Protein AF-A0A8H6KYS2-F1 (afdb_monomer)

Solvent-accessible surface area (backbone atoms only — not comparable to full-atom values): 17416 Å² total; per-residue (Å²): 131,86,77,77,78,72,65,92,79,44,55,32,35,23,41,30,36,38,19,45,42,54,45,75,37,44,65,54,42,53,68,46,56,52,56,58,48,56,77,66,34,38,59,36,37,26,25,32,32,37,7,47,100,43,77,92,70,12,36,56,55,38,42,52,50,26,50,52,25,23,48,39,90,55,91,63,21,67,60,52,22,54,48,32,48,47,51,48,43,52,57,51,50,51,54,48,45,71,68,60,68,72,80,70,88,60,95,83,40,82,55,67,65,59,54,48,50,50,49,48,52,54,42,52,51,49,52,54,52,39,54,53,30,36,73,72,52,53,74,54,46,58,57,49,38,60,54,48,40,46,32,12,50,56,33,21,54,52,52,31,50,48,21,27,60,71,72,40,60,47,36,72,42,85,25,62,56,40,42,56,62,54,21,69,87,40,96,66,42,52,66,67,53,62,79,60,78,45,49,72,58,53,51,46,37,12,47,47,46,19,53,58,49,56,74,39,68,93,31,34,31,26,25,36,14,47,63,20,67,41,69,84,13,40,61,69,69,55,35,93,36,37,37,61,39,38,33,51,33,44,20,66,26,60,63,18,39,31,40,34,51,48,62,99,55,97,42,54,48,81,40,61,57,91,83,34,84,83,42,43,78,53,93,75,76,53,53,68,58,47,24,53,48,23,69,79,67,40,86,78,60,44,38,64,50,52,71,29,72,86,51,69,58,91,87,60,75,79,63,62,83,47,78,49,85

Nearest PDB structures (foldseek):
  3c1m-assembly1_A  TM=8.070E-01  e=7.389E-13  Methanocaldococcus jannaschii
  3c1n-assembly3_C  TM=8.353E-01  e=2.588E-12  Methanocaldococcus jannaschii
  2hmf-assembly1_A  TM=8.016E-01  e=2.014E-12  Methanocaldococcus jannaschii
  3c1m-assembly1_D  TM=8.011E-01  e=2.461E-12  Methanocaldococcus jannaschii
  3c1n-assembly3_D  TM=8.228E-01  e=6.709E-12  Methanocaldococcus jannaschii

Mean predicted aligned error: 7.74 Å

Sequence (325 aa):
MLSPMRKTNSPWVVQKYGGTSLGKLLDTITGEIIPSSLEHDRVAIVCSARSGTTKSTGTTKLLLEAISHATDPSLGSGERLDNAVSIIRDQHLEAVNSVVGDGSRYAGGKPAQELELSIIDECERLRTFLHAAQTVGELSPRSQDRVLALGEKLACLITASSLEHRGVRAKVVLLDDIVEQAYLSDPNGPEAAYEELGPHFYDRISIKIGEKIQECGDRIPIVTGFFGAMPHSLLHSVGRGYSDFCAAMCAVGIGAREVQIWKEVDGIFTADPIKVLSARLLATVTCEEAAELTYFGSEVCDPDLLSSPVLPTTSNCGDLTGFAL

Organism: NCBI:txid560253

Foldseek 3Di:
DDDPPQDPPFFEEEEEEEQQCLQPPLCVVLPPVVVVCSVGHAYAYEYAFHDHNDPCRTLLVLLVLLLVLLLDLDPCSLVSNVVSLVSLLVSLLVLLCVLPVPPDDDPWADPSVVLNVVSVVLSVVLSVLSNVSSVVNDAAQLRSLVSSLSSQVSSLSSSQRSNVSVVAFADEQEQAALQQVLCVVPPVGCVVVLVPVALVSLLSSLQSLLVSCCVCPRHHYSYYLRHYAHVSHPCVVQNPQSSVLSSLSPCSNNLHQEYEYDDPDQADWPDDCVVPVPIDHDPDDQLVRVLVVVVVPPPRHHNCSSVDNSDDDPVPPDRHNDYHD

InterPro domains:
  IPR001048 Aspartate/glutamate/uridylate kinase [PF00696] (12-304)
  IPR018042 Aspartate kinase, conserved site [PS00324] (14-22)
  IPR036393 Acetylglutamate kinase-like superfamily [G3DSA:3.40.1160.10] (12-309)
  IPR036393 Acetylglutamate kinase-like superfamily [SSF53633] (12-304)

Secondary structure (DSSP, 8-state):
-------TTPPEEEEEE-HHHHHHSHHHIIIIIHHHHTTTSEEEEEEPPP--SSGGG-HHHHHHHHHHHHS--STTHHHHHHHHHHHHHHHHHHHHHHHH-S----TTSPPHHHHHHHHHHHHHHHHHHHHHHHHHT---HHHHHHHHHHHHHHHHHHHHHHHHHTT--EEEE--TTHHHHHTTT-TTTTTGGGTT--H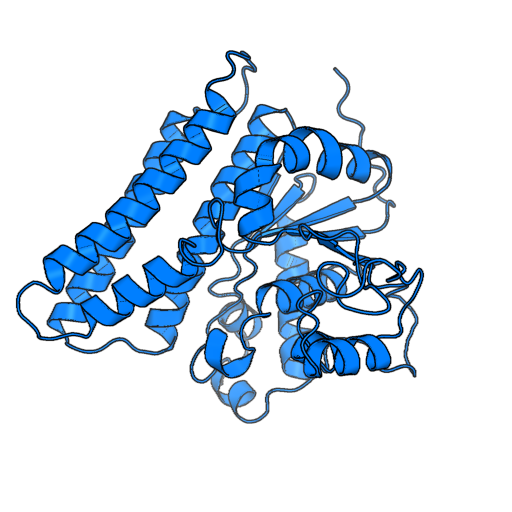HHHHHHHHHHHHHHHTTTTSEEEEES--S--TT-HHHHH-TTHHHHHHHHHHHHHT-SEEEEE-SSSS-BSS-TTT-TT--B-S---HHHHHHHHHTT-TTS-HHHHT-TTSPPTT--SS--EEE-

Structure (mmCIF, N/CA/C/O backbone):
data_AF-A0A8H6KYS2-F1
#
_entry.id   AF-A0A8H6KYS2-F1
#
loop_
_atom_site.group_PDB
_atom_site.id
_atom_site.type_symbol
_atom_site.label_atom_id
_atom_site.label_alt_id
_atom_site.label_comp_id
_atom_site.label_asym_id
_atom_site.label_entity_id
_atom_site.label_seq_id
_atom_site.pdbx_PDB_ins_code
_atom_site.Cartn_x
_atom_site.Cartn_y
_atom_site.Cartn_z
_atom_site.occupancy
_atom_site.B_iso_or_equiv
_atom_site.auth_seq_id
_atom_site.auth_comp_id
_atom_site.auth_asym_id
_atom_site.auth_atom_id
_atom_site.pdbx_PDB_model_num
ATOM 1 N N . MET A 1 1 ? -0.032 -3.189 31.622 1.00 36.78 1 MET A N 1
ATOM 2 C CA . MET A 1 1 ? -1.410 -2.698 31.422 1.00 36.78 1 MET A CA 1
ATOM 3 C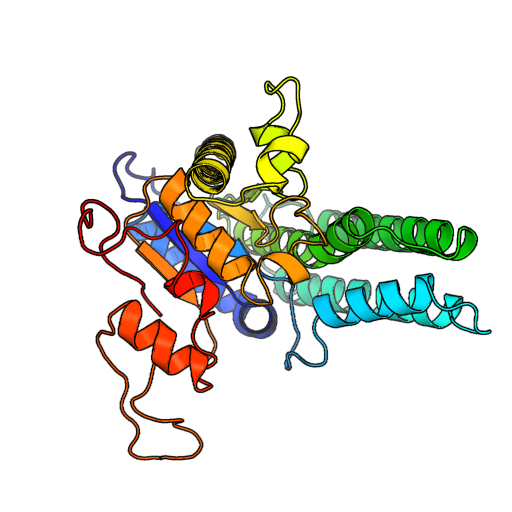 C . MET A 1 1 ? -2.012 -3.564 30.326 1.00 36.78 1 MET A C 1
ATOM 5 O O . MET A 1 1 ? -1.309 -3.851 29.370 1.00 36.78 1 MET A O 1
ATOM 9 N N . LEU A 1 2 ? -3.170 -4.161 30.599 1.00 32.56 2 LEU A N 1
ATOM 10 C CA . LEU A 1 2 ? -3.652 -5.427 30.030 1.00 32.56 2 LEU A CA 1
ATOM 11 C C . LEU A 1 2 ? -3.643 -5.460 28.493 1.00 32.56 2 LEU A C 1
ATOM 13 O O . LEU A 1 2 ? -4.332 -4.672 27.860 1.00 32.56 2 LEU A O 1
ATOM 17 N N . SER A 1 3 ? -2.911 -6.413 27.907 1.00 40.41 3 SER A N 1
ATOM 18 C CA . SER A 1 3 ? -3.166 -6.842 26.530 1.00 40.41 3 SER A CA 1
ATOM 19 C C . SER A 1 3 ? -4.517 -7.562 26.556 1.00 40.41 3 SER A C 1
ATOM 21 O O . SER A 1 3 ? -4.622 -8.575 27.259 1.00 40.41 3 SER A O 1
ATOM 23 N N . PRO A 1 4 ? -5.572 -7.056 25.893 1.00 45.16 4 PRO A N 1
ATOM 24 C CA . PRO A 1 4 ? -6.807 -7.808 25.801 1.00 45.16 4 PRO A CA 1
ATOM 25 C C . PRO A 1 4 ? -6.459 -9.063 25.009 1.00 45.16 4 PRO A C 1
ATOM 27 O O . PRO A 1 4 ? -6.048 -8.977 23.850 1.00 45.16 4 PRO A O 1
ATOM 30 N N . MET A 1 5 ? -6.556 -10.233 25.642 1.00 44.38 5 MET A N 1
ATOM 31 C CA . MET A 1 5 ? -6.519 -11.485 24.899 1.00 44.38 5 MET A CA 1
ATOM 32 C C . MET A 1 5 ? -7.635 -11.405 23.859 1.00 44.38 5 MET A C 1
ATOM 34 O O . MET A 1 5 ? -8.815 -11.414 24.214 1.00 44.38 5 MET A O 1
ATOM 38 N N . ARG A 1 6 ? -7.248 -11.244 22.588 1.00 54.56 6 ARG A N 1
ATOM 39 C CA . ARG A 1 6 ? -8.175 -11.182 21.457 1.00 54.56 6 ARG A CA 1
ATOM 40 C C . ARG A 1 6 ? -9.080 -12.402 21.528 1.00 54.56 6 ARG A C 1
ATOM 42 O O . ARG A 1 6 ? -8.590 -13.531 21.585 1.00 54.56 6 ARG A O 1
ATOM 49 N N . LYS A 1 7 ? -10.396 -12.185 21.528 1.00 55.09 7 LYS A N 1
ATOM 50 C CA . LYS A 1 7 ? -11.353 -13.282 21.382 1.00 55.09 7 LYS A CA 1
ATOM 51 C C . LYS A 1 7 ? -11.064 -13.932 20.032 1.00 55.09 7 LYS A C 1
ATOM 53 O O . LYS A 1 7 ? -11.163 -13.286 18.995 1.00 55.09 7 LYS A O 1
ATOM 58 N N . THR A 1 8 ? -10.696 -15.207 20.042 1.00 58.06 8 THR A N 1
ATOM 59 C CA . THR A 1 8 ? -10.327 -15.983 18.844 1.00 58.06 8 THR A CA 1
ATOM 60 C C . THR A 1 8 ? -11.449 -16.079 17.802 1.00 58.06 8 THR A C 1
ATOM 62 O O . THR A 1 8 ? -11.190 -16.507 16.685 1.00 58.06 8 THR A O 1
ATOM 65 N N . ASN A 1 9 ? -12.662 -15.640 18.156 1.00 69.19 9 ASN A N 1
ATOM 66 C CA . ASN A 1 9 ? -13.871 -15.658 17.337 1.00 69.19 9 ASN A CA 1
ATOM 67 C C . ASN A 1 9 ? -14.323 -14.274 16.825 1.00 69.19 9 ASN A C 1
ATOM 69 O O . ASN A 1 9 ? -15.418 -14.179 16.278 1.00 69.19 9 ASN A O 1
ATOM 73 N N . SER A 1 10 ? -13.552 -13.198 17.034 1.00 83.06 10 SER A N 1
ATOM 74 C CA . SER A 1 10 ? -13.899 -11.890 16.455 1.00 83.06 10 SER A CA 1
ATOM 75 C C . SER A 1 10 ? -13.797 -11.931 14.923 1.00 83.06 10 SER A C 1
ATOM 77 O O . SER A 1 10 ? -12.827 -12.505 14.410 1.00 83.06 10 SER A O 1
ATOM 79 N N . PRO A 1 11 ? -14.760 -11.333 14.194 1.00 91.88 11 PRO A N 1
ATOM 80 C CA . PRO A 1 11 ? -14.716 -11.280 12.739 1.00 91.88 11 PRO A CA 1
ATOM 81 C C . PRO A 1 11 ? -13.524 -10.443 12.266 1.00 91.88 11 PRO A C 1
ATOM 83 O O . PRO A 1 11 ? -12.995 -9.608 13.006 1.00 91.88 11 PRO A O 1
ATOM 86 N N . TRP A 1 12 ? -13.081 -10.694 11.036 1.00 95.19 12 TRP A N 1
ATOM 87 C CA . TRP A 1 12 ? -12.047 -9.887 10.401 1.00 95.19 12 TRP A CA 1
ATOM 88 C C . TRP A 1 12 ? -12.638 -8.646 9.736 1.00 95.19 12 TRP A C 1
ATOM 90 O O . TRP A 1 12 ? -13.708 -8.704 9.131 1.00 95.19 12 TRP A O 1
ATOM 100 N N . VAL A 1 13 ? -11.882 -7.558 9.799 1.00 95.94 13 VAL A N 1
ATOM 101 C CA . VAL A 1 13 ? -12.076 -6.325 9.039 1.00 95.94 13 VAL A CA 1
ATOM 102 C C . VAL A 1 13 ? -10.757 -5.993 8.347 1.00 95.94 13 VAL A C 1
ATOM 104 O O . VAL A 1 13 ? -9.682 -6.120 8.944 1.00 95.94 13 VAL A O 1
ATOM 107 N N . VAL A 1 14 ? -10.829 -5.568 7.087 1.00 97.81 14 VAL A N 1
ATOM 108 C CA . VAL A 1 14 ? -9.670 -5.032 6.364 1.00 97.81 14 VAL A CA 1
ATOM 109 C C . VAL A 1 14 ? -9.779 -3.517 6.305 1.00 97.81 14 VAL A C 1
ATOM 111 O O . VAL A 1 14 ? -10.768 -2.997 5.805 1.00 97.81 14 VAL A O 1
ATOM 114 N N . GLN A 1 15 ? -8.761 -2.805 6.784 1.00 97.44 15 GLN A N 1
ATOM 115 C CA . GLN A 1 15 ? -8.681 -1.347 6.704 1.00 97.44 15 GLN A CA 1
ATOM 116 C C . GLN A 1 15 ? -7.613 -0.943 5.706 1.00 97.44 15 GLN A C 1
ATOM 118 O O . GLN A 1 15 ? -6.435 -1.248 5.890 1.00 97.44 15 GLN A O 1
ATOM 123 N N . LYS A 1 16 ? -8.006 -0.224 4.661 1.00 96.44 16 LYS A N 1
ATOM 124 C CA . LYS A 1 16 ? -7.079 0.324 3.681 1.00 96.44 16 LYS A CA 1
ATOM 125 C C 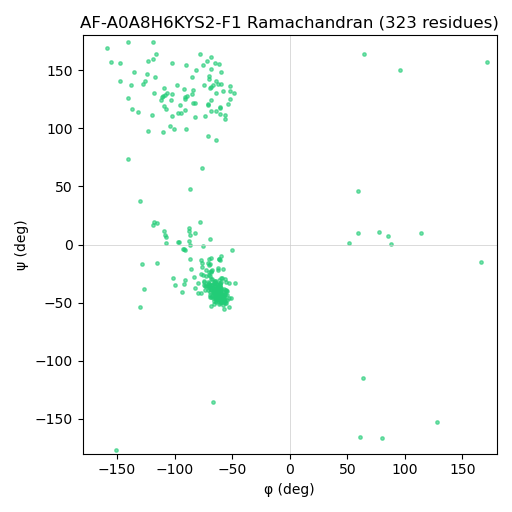. LYS A 1 16 ? -6.870 1.804 3.939 1.00 96.44 16 LYS A C 1
ATOM 127 O O . LYS A 1 16 ? -7.832 2.562 3.962 1.00 96.44 16 LYS A O 1
ATOM 132 N N . TYR A 1 17 ? -5.614 2.235 4.013 1.00 94.88 17 TYR A N 1
ATOM 133 C CA . TYR A 1 17 ? -5.261 3.650 4.130 1.00 94.88 17 TYR A CA 1
ATOM 134 C C . TYR A 1 17 ? -4.585 4.165 2.861 1.00 94.88 17 TYR A C 1
ATOM 136 O O . TYR A 1 17 ? -3.605 3.599 2.368 1.00 94.88 17 TYR A O 1
ATOM 144 N N . GLY A 1 18 ? -5.126 5.260 2.321 1.00 91.31 18 GLY A N 1
ATOM 145 C CA . GLY A 1 18 ? -4.532 5.972 1.193 1.00 91.31 18 GLY A CA 1
ATOM 146 C C . GLY A 1 18 ? -3.215 6.667 1.549 1.00 91.31 18 GLY A C 1
ATOM 147 O O . GLY A 1 18 ? -2.922 6.946 2.711 1.00 91.31 18 GLY A O 1
ATOM 148 N N . GLY A 1 19 ? -2.428 6.995 0.521 1.00 90.62 19 GLY A N 1
ATOM 149 C CA . GLY A 1 19 ? -1.108 7.599 0.704 1.00 90.62 19 GLY A CA 1
ATOM 150 C C . GLY A 1 19 ? -1.132 8.939 1.440 1.00 90.62 19 GLY A C 1
ATOM 151 O O . GLY A 1 19 ? -0.267 9.183 2.277 1.00 90.62 19 GLY A O 1
ATOM 152 N N . THR A 1 20 ? -2.121 9.793 1.162 1.00 89.19 20 THR A N 1
ATOM 153 C CA . THR A 1 20 ? -2.272 11.088 1.845 1.00 89.19 20 THR A CA 1
ATOM 154 C C . THR A 1 20 ? -2.803 10.922 3.274 1.00 89.19 20 THR A C 1
ATOM 156 O O . THR A 1 20 ? -2.312 11.600 4.174 1.00 89.19 20 THR A O 1
ATOM 159 N N . SER A 1 21 ? -3.690 9.943 3.516 1.00 90.56 21 SER A N 1
ATOM 160 C CA . SER A 1 21 ? -4.142 9.560 4.863 1.00 90.56 21 SER A CA 1
ATOM 161 C C . SER A 1 21 ? -2.950 9.171 5.744 1.00 90.56 21 SER A C 1
ATOM 163 O O . SER A 1 21 ? -2.777 9.722 6.827 1.00 90.56 21 SER A O 1
ATOM 165 N N . LEU A 1 22 ? -2.062 8.301 5.246 1.00 91.81 22 LEU A N 1
ATOM 166 C CA . LEU A 1 22 ? -0.828 7.919 5.949 1.00 91.81 22 LEU A CA 1
ATOM 167 C C . LEU A 1 22 ? 0.188 9.064 6.062 1.00 91.81 22 LEU A C 1
ATOM 169 O O . LEU A 1 22 ? 1.069 9.018 6.913 1.00 91.81 22 LEU A O 1
ATOM 173 N N . GLY A 1 23 ? 0.112 10.078 5.202 1.00 90.19 23 GLY A N 1
ATOM 174 C CA . GLY A 1 23 ? 0.967 11.259 5.285 1.00 90.19 23 GLY A CA 1
ATOM 175 C C . GLY A 1 23 ? 0.560 12.241 6.371 1.00 90.19 23 GLY A C 1
ATOM 176 O O . GLY A 1 23 ? 1.422 12.792 7.047 1.00 90.19 23 GLY A O 1
ATOM 177 N N . LYS A 1 24 ? -0.746 12.480 6.512 1.00 88.69 24 LYS A N 1
ATOM 178 C CA . LYS A 1 24 ? -1.288 13.528 7.389 1.00 88.69 24 LYS A CA 1
ATOM 179 C C . LYS A 1 24 ? -1.774 13.004 8.733 1.00 88.69 24 LYS A C 1
ATOM 181 O O . LYS A 1 24 ? -1.680 13.714 9.724 1.00 88.69 24 LYS A O 1
ATOM 186 N N . LEU A 1 25 ? -2.330 11.795 8.751 1.00 90.94 25 LEU A N 1
ATOM 187 C CA . LEU A 1 25 ? -3.132 11.279 9.861 1.00 90.94 25 LEU A CA 1
ATOM 188 C C . LEU A 1 25 ? -2.525 10.025 10.490 1.00 90.94 25 LEU A C 1
ATOM 190 O O . LEU A 1 25 ? -3.223 9.310 11.197 1.00 90.94 25 LEU A O 1
ATOM 194 N N . LEU A 1 26 ? -1.242 9.732 10.246 1.00 91.50 26 LEU A N 1
ATOM 195 C CA . LEU A 1 26 ? -0.602 8.518 10.762 1.00 91.50 26 LEU A CA 1
ATOM 196 C C . LEU A 1 26 ? -0.747 8.376 12.283 1.00 91.50 26 LEU A C 1
ATOM 198 O O . LEU A 1 26 ? -1.054 7.287 12.757 1.00 91.50 26 LEU A O 1
ATOM 202 N N . ASP A 1 27 ? -0.559 9.470 13.025 1.00 90.31 27 ASP A N 1
ATOM 203 C CA . ASP A 1 27 ? -0.702 9.508 14.483 1.00 90.31 27 ASP A CA 1
ATOM 204 C C . ASP A 1 27 ? -2.120 9.121 14.931 1.00 90.31 27 ASP A C 1
ATOM 206 O O . ASP A 1 27 ? -2.281 8.200 15.728 1.00 90.31 27 ASP A O 1
ATOM 210 N N . THR A 1 28 ? -3.150 9.729 14.335 1.00 92.19 28 THR A N 1
ATOM 211 C CA . THR A 1 28 ? -4.562 9.402 14.590 1.00 92.19 28 THR A CA 1
ATOM 212 C C . THR A 1 28 ? -4.902 7.970 14.171 1.00 92.19 28 THR A C 1
ATOM 214 O O . THR A 1 28 ? -5.593 7.248 14.889 1.00 92.19 28 THR A O 1
ATOM 217 N N . ILE A 1 29 ? -4.385 7.517 13.025 1.00 94.31 29 ILE A N 1
ATOM 218 C CA . ILE A 1 29 ? -4.607 6.161 12.514 1.00 94.31 29 ILE A CA 1
ATOM 219 C C . ILE A 1 29 ? -4.074 5.124 13.509 1.00 94.31 29 ILE A C 1
ATOM 221 O O . ILE A 1 29 ? -4.797 4.198 13.878 1.00 94.31 29 ILE A O 1
ATOM 225 N N . THR A 1 30 ? -2.832 5.275 13.974 1.00 93.50 30 THR A N 1
ATOM 226 C CA . THR A 1 30 ? -2.193 4.287 14.859 1.00 93.50 30 THR A CA 1
ATOM 227 C C . THR A 1 30 ? -2.503 4.498 16.340 1.00 93.50 30 THR A C 1
ATOM 229 O O . THR A 1 30 ? -2.381 3.554 17.121 1.00 93.50 30 THR A O 1
ATOM 232 N N . GLY A 1 31 ? -2.908 5.706 16.732 1.00 91.38 31 GLY A N 1
ATOM 233 C CA . GLY A 1 31 ? -3.249 6.086 18.101 1.00 91.38 31 GLY A CA 1
ATOM 234 C C . GLY A 1 31 ? -4.717 5.898 18.472 1.00 91.38 31 GLY A C 1
ATOM 235 O O . GLY A 1 31 ? -4.998 5.599 19.630 1.00 91.38 31 GLY A O 1
ATOM 236 N N . GLU A 1 32 ? -5.639 6.025 17.514 1.00 92.62 32 GLU A N 1
ATOM 237 C CA . GLU A 1 32 ? -7.083 6.070 17.792 1.00 92.62 32 GLU A CA 1
ATOM 238 C C . GLU A 1 32 ? -7.885 5.096 16.913 1.00 92.62 32 GLU A C 1
ATOM 240 O O . GLU A 1 32 ? -8.603 4.237 17.432 1.00 92.62 32 GLU A O 1
ATOM 245 N N . ILE A 1 33 ? -7.739 5.170 15.585 1.00 94.31 33 ILE A N 1
ATOM 246 C CA . ILE A 1 33 ? -8.596 4.426 14.639 1.00 94.31 33 ILE A CA 1
ATOM 247 C C . ILE A 1 33 ? -8.340 2.915 14.706 1.00 94.31 33 ILE A C 1
ATOM 249 O O . ILE A 1 33 ? -9.263 2.123 14.908 1.00 94.31 33 ILE A O 1
ATOM 253 N N . ILE A 1 34 ? -7.081 2.495 14.563 1.00 95.44 34 ILE A N 1
ATOM 254 C CA . ILE A 1 34 ? -6.735 1.072 14.632 1.00 95.44 34 ILE A CA 1
ATOM 255 C C . ILE A 1 34 ? -7.031 0.527 16.041 1.00 95.44 34 ILE A C 1
ATOM 257 O O . ILE A 1 34 ? -7.729 -0.482 16.132 1.00 95.44 34 ILE A O 1
ATOM 261 N N . PRO A 1 35 ? -6.588 1.165 17.148 1.00 93.38 35 PRO A N 1
ATOM 262 C CA . PRO A 1 35 ? -6.889 0.684 18.497 1.00 93.38 35 PRO A CA 1
ATOM 263 C C . PRO A 1 35 ? -8.379 0.523 18.810 1.00 93.38 35 PRO A C 1
ATOM 265 O O . PRO A 1 35 ? -8.747 -0.501 19.381 1.00 93.38 35 PRO A O 1
ATOM 268 N N . SER A 1 36 ? -9.231 1.470 18.405 1.00 93.31 36 SER A N 1
ATOM 269 C CA . SER A 1 36 ? -10.685 1.367 18.621 1.00 93.31 36 SER A CA 1
ATOM 270 C C . SER A 1 36 ? -11.297 0.172 17.884 1.00 93.31 36 SER A C 1
ATOM 272 O O . SER A 1 36 ? -12.107 -0.562 18.444 1.00 93.31 36 SER A O 1
ATOM 274 N N . SER A 1 37 ? -10.835 -0.110 16.666 1.00 93.31 37 SER A N 1
ATOM 275 C CA . SER A 1 37 ? -11.298 -1.262 15.879 1.00 93.31 37 SER A CA 1
ATOM 276 C C . SER A 1 37 ? -10.923 -2.606 16.526 1.00 93.31 37 SER A C 1
ATOM 278 O O . SER A 1 37 ? -11.665 -3.586 16.448 1.00 93.31 37 SER A O 1
ATOM 280 N N . LEU A 1 38 ? -9.788 -2.659 17.233 1.00 91.69 38 LEU A N 1
ATOM 281 C CA . LEU A 1 38 ? -9.317 -3.863 17.930 1.00 91.69 38 LEU A CA 1
ATOM 282 C C . LEU A 1 38 ? -10.153 -4.242 19.161 1.00 91.69 38 LEU A C 1
ATOM 284 O O . LEU A 1 38 ? -9.976 -5.344 19.689 1.00 91.69 38 LEU A O 1
ATOM 288 N N . GLU A 1 39 ? -11.038 -3.364 19.640 1.00 89.69 39 GLU A N 1
ATOM 289 C CA . GLU A 1 39 ? -11.951 -3.676 20.747 1.00 89.69 39 GLU A CA 1
ATOM 290 C C . GLU A 1 39 ? -13.001 -4.723 20.352 1.00 89.69 39 GLU A C 1
ATOM 292 O O . GLU A 1 39 ? -13.558 -5.417 21.214 1.00 89.69 39 GLU A O 1
ATOM 297 N N . HIS A 1 40 ? -13.284 -4.844 19.053 1.00 89.19 40 HIS A N 1
ATOM 298 C CA . HIS A 1 40 ? -14.383 -5.651 18.531 1.00 89.19 40 HIS A CA 1
ATOM 299 C C . HIS A 1 40 ? -13.922 -6.647 17.463 1.00 89.19 40 HIS A C 1
ATOM 301 O O . HIS A 1 40 ? -14.352 -7.807 17.484 1.00 89.19 40 HIS A O 1
ATOM 307 N N . ASP A 1 41 ? -12.989 -6.240 16.602 1.00 92.81 41 ASP A N 1
ATOM 308 C CA . ASP A 1 41 ? -12.631 -6.963 15.386 1.00 92.81 41 ASP A CA 1
ATOM 309 C C . ASP A 1 41 ? -11.162 -7.424 15.371 1.00 92.81 41 ASP A C 1
ATOM 311 O O . ASP A 1 41 ? -10.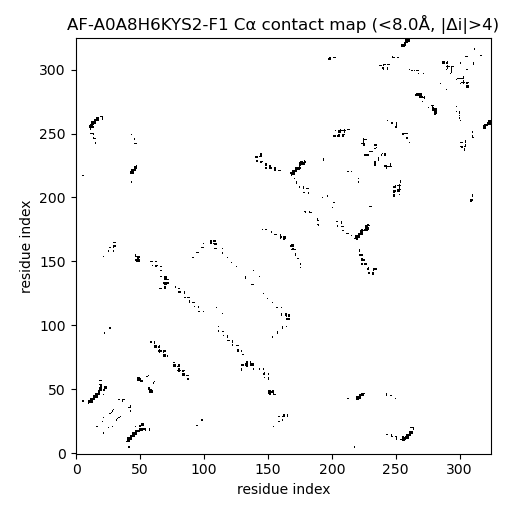278 -6.914 16.070 1.00 92.81 41 ASP A O 1
ATOM 315 N N . ARG A 1 42 ? -10.876 -8.418 14.526 1.00 94.31 42 ARG A N 1
ATOM 316 C CA . ARG A 1 42 ? -9.513 -8.684 14.055 1.00 94.31 42 ARG A CA 1
ATOM 317 C C . ARG A 1 42 ? -9.262 -7.780 12.860 1.00 94.31 42 ARG A C 1
ATOM 319 O O . ARG A 1 42 ? -10.053 -7.777 11.927 1.00 94.31 42 ARG A O 1
ATOM 326 N N . VAL A 1 43 ? -8.152 -7.054 12.860 1.00 96.06 43 VAL A N 1
ATOM 327 C CA . VAL A 1 43 ? -7.896 -6.050 11.823 1.00 96.06 43 VAL A CA 1
ATOM 328 C C . VAL A 1 43 ? -6.652 -6.415 11.022 1.00 96.06 43 VAL A C 1
ATOM 330 O O . VAL A 1 43 ? -5.607 -6.706 11.611 1.00 96.06 43 VAL A O 1
ATOM 333 N N . ALA A 1 44 ? -6.770 -6.404 9.694 1.00 98.19 44 ALA A N 1
ATOM 334 C CA . ALA A 1 44 ? -5.646 -6.393 8.760 1.00 98.19 44 ALA A CA 1
ATOM 335 C C . ALA A 1 44 ? -5.574 -5.019 8.084 1.00 98.19 44 ALA A C 1
ATOM 337 O O . ALA A 1 44 ? -6.596 -4.479 7.664 1.00 98.19 44 ALA A O 1
ATOM 338 N N . ILE A 1 45 ? -4.376 -4.447 8.000 1.00 98.50 45 ILE A N 1
ATOM 339 C CA . ILE A 1 45 ? -4.158 -3.096 7.481 1.00 98.50 45 ILE A CA 1
ATOM 340 C C . ILE A 1 45 ? -3.517 -3.192 6.105 1.00 98.50 45 ILE A C 1
ATOM 342 O O . ILE A 1 45 ? -2.509 -3.873 5.971 1.00 98.50 45 ILE A O 1
ATOM 346 N N . VAL A 1 46 ? -4.047 -2.487 5.111 1.00 98.44 46 VAL A N 1
ATOM 347 C CA . VAL A 1 46 ? -3.449 -2.358 3.777 1.00 98.44 46 VAL A CA 1
ATOM 348 C C . VAL A 1 46 ? -2.975 -0.922 3.580 1.00 98.44 46 VAL A C 1
ATOM 350 O O . VAL A 1 46 ? -3.750 0.026 3.724 1.00 98.44 46 VAL A O 1
ATOM 353 N N . CYS A 1 47 ? -1.697 -0.741 3.256 1.00 97.38 47 CYS A N 1
ATOM 354 C CA . CYS A 1 47 ? -1.094 0.581 3.098 1.00 97.38 47 CYS A CA 1
ATOM 355 C C . CYS A 1 47 ? -0.771 0.873 1.630 1.00 97.38 47 CYS A C 1
ATOM 357 O O . CYS A 1 47 ? -0.046 0.115 0.990 1.00 97.38 47 CYS A O 1
ATOM 359 N N . SER A 1 48 ? -1.238 2.018 1.125 1.00 94.88 48 SER A N 1
ATOM 360 C CA . SER A 1 48 ? -0.666 2.629 -0.082 1.00 94.88 48 SER A CA 1
ATOM 361 C C . SER A 1 48 ? 0.647 3.360 0.232 1.00 94.88 48 SER A C 1
ATOM 363 O O . SER A 1 48 ? 0.938 3.691 1.383 1.00 94.88 48 SER A O 1
ATOM 365 N N . ALA A 1 49 ? 1.428 3.675 -0.805 1.00 94.06 49 ALA A N 1
ATOM 366 C CA . ALA A 1 49 ? 2.673 4.415 -0.647 1.00 94.06 49 ALA A CA 1
ATOM 367 C C . ALA A 1 49 ? 2.392 5.811 -0.080 1.00 94.06 49 ALA A C 1
ATOM 369 O O . ALA A 1 49 ? 1.441 6.479 -0.502 1.00 94.06 49 ALA A O 1
ATOM 370 N N . ARG A 1 50 ? 3.217 6.273 0.868 1.00 92.31 50 ARG A N 1
ATOM 371 C CA . ARG A 1 50 ? 2.957 7.543 1.557 1.00 92.31 50 ARG A CA 1
ATOM 372 C C . ARG A 1 50 ? 3.023 8.718 0.580 1.00 92.31 50 ARG A C 1
ATOM 374 O O . ARG A 1 50 ? 3.892 8.793 -0.290 1.00 92.31 50 ARG A O 1
ATOM 381 N N . SER A 1 51 ? 2.123 9.670 0.760 1.00 86.00 51 SER A N 1
ATOM 382 C CA . SER A 1 51 ? 2.147 10.976 0.111 1.00 86.00 51 SER A CA 1
ATOM 383 C C . SER A 1 51 ? 2.086 12.031 1.196 1.00 86.00 51 SER A C 1
ATOM 385 O O . SER A 1 51 ? 1.361 11.827 2.158 1.00 86.00 51 SER A O 1
ATOM 387 N N . GLY A 1 52 ? 2.829 13.132 1.073 1.00 72.50 52 GLY A N 1
ATOM 388 C CA . GLY A 1 52 ? 2.726 14.248 2.019 1.00 72.50 52 GLY A CA 1
ATOM 389 C C . GLY A 1 52 ? 1.364 14.956 1.936 1.00 72.50 52 GLY A C 1
ATOM 390 O O . GLY A 1 52 ? 0.304 14.343 1.823 1.00 72.50 52 GLY A O 1
ATOM 391 N N . THR A 1 53 ? 1.361 16.286 1.928 1.00 61.66 53 THR A N 1
ATOM 392 C CA . THR A 1 53 ? 0.108 17.062 1.909 1.00 61.66 53 THR A CA 1
ATOM 393 C C . THR A 1 53 ? -0.693 16.948 0.607 1.00 61.66 53 THR A C 1
ATOM 395 O O . THR A 1 53 ? -1.906 17.159 0.624 1.00 61.66 53 THR A O 1
ATOM 398 N N . THR A 1 54 ? -0.051 16.587 -0.510 1.00 60.81 54 THR A N 1
ATOM 399 C CA . THR A 1 54 ? -0.690 16.474 -1.832 1.00 60.81 54 THR A CA 1
ATOM 400 C C . THR A 1 54 ? -0.269 15.193 -2.550 1.00 60.81 54 THR A C 1
ATOM 402 O O . THR A 1 54 ? 0.867 14.749 -2.395 1.00 60.81 54 THR A O 1
ATOM 405 N N . LYS A 1 55 ? -1.154 14.616 -3.384 1.00 61.44 55 LYS A N 1
ATOM 406 C CA . LYS A 1 55 ? -0.832 13.461 -4.255 1.00 61.44 55 LYS A CA 1
ATOM 407 C C . LYS A 1 55 ? 0.308 13.779 -5.244 1.00 61.44 55 LYS A C 1
ATOM 409 O O . LYS A 1 55 ? 1.066 12.896 -5.634 1.00 61.44 55 LYS A O 1
ATOM 414 N N . SER A 1 56 ? 0.457 15.049 -5.634 1.00 57.81 56 SER A N 1
ATOM 415 C CA . SER A 1 56 ? 1.468 15.540 -6.585 1.00 57.81 56 SER A CA 1
ATOM 416 C C . SER A 1 56 ? 2.912 15.496 -6.081 1.00 57.81 56 SER A C 1
ATOM 418 O O . SER A 1 56 ? 3.821 15.676 -6.893 1.00 57.81 56 SER A O 1
ATOM 420 N N . THR A 1 57 ? 3.128 15.257 -4.787 1.00 66.50 57 THR A N 1
ATOM 421 C CA . THR A 1 57 ? 4.449 15.061 -4.165 1.00 66.50 57 THR A CA 1
ATOM 422 C C . THR A 1 57 ? 4.592 13.664 -3.551 1.00 66.50 57 THR A C 1
ATOM 424 O O . THR A 1 57 ? 5.425 13.454 -2.673 1.00 66.50 57 THR A O 1
ATOM 427 N N . GLY A 1 58 ? 3.750 12.714 -3.975 1.00 85.31 58 GLY A N 1
ATOM 428 C CA . GLY A 1 58 ? 3.695 11.373 -3.403 1.00 85.31 58 GLY A CA 1
ATOM 429 C C . GLY A 1 58 ? 4.838 10.456 -3.824 1.00 85.31 58 GLY A C 1
ATOM 430 O O . GLY A 1 58 ? 5.388 10.579 -4.919 1.00 85.31 58 GLY A O 1
ATOM 431 N N . THR A 1 59 ? 5.135 9.475 -2.971 1.00 93.44 59 THR A N 1
ATOM 432 C CA . THR A 1 59 ? 6.230 8.512 -3.168 1.00 93.44 59 THR A CA 1
ATOM 433 C C . THR A 1 59 ? 6.112 7.762 -4.492 1.00 93.44 59 THR A C 1
ATOM 435 O O . THR A 1 59 ? 7.091 7.663 -5.219 1.00 93.44 59 THR A O 1
ATOM 438 N N . THR A 1 60 ? 4.913 7.308 -4.877 1.00 92.38 60 THR A N 1
ATOM 439 C CA . THR A 1 60 ? 4.695 6.635 -6.173 1.00 92.38 60 THR A CA 1
ATOM 440 C C . THR A 1 60 ? 5.115 7.507 -7.355 1.00 92.38 60 THR A C 1
ATOM 442 O O . THR A 1 60 ? 5.685 7.005 -8.316 1.00 92.38 60 THR A O 1
ATOM 445 N N . LYS A 1 61 ? 4.866 8.820 -7.294 1.00 92.12 61 LYS A N 1
ATOM 446 C CA . LYS A 1 61 ? 5.262 9.740 -8.363 1.00 92.12 61 LYS A CA 1
ATOM 447 C C . LYS A 1 61 ? 6.781 9.896 -8.416 1.00 92.12 61 LYS A C 1
ATOM 449 O O . LYS A 1 61 ? 7.342 9.790 -9.497 1.00 92.12 61 LYS A O 1
ATOM 454 N N . LEU A 1 62 ? 7.430 10.079 -7.267 1.00 94.88 62 LEU A N 1
ATOM 455 C CA . LEU A 1 62 ? 8.893 10.160 -7.184 1.00 94.88 62 LEU A CA 1
ATOM 456 C C . LEU A 1 62 ? 9.563 8.865 -7.675 1.00 94.88 62 LEU A C 1
ATOM 458 O O . LEU A 1 62 ? 10.591 8.919 -8.340 1.00 94.88 62 LEU A O 1
ATOM 462 N N . LEU A 1 63 ? 8.960 7.702 -7.409 1.00 95.38 63 LEU A N 1
ATOM 463 C CA . LEU A 1 63 ? 9.430 6.414 -7.927 1.00 95.38 63 LEU A CA 1
ATOM 464 C C . LEU A 1 63 ? 9.282 6.323 -9.453 1.00 95.38 63 LEU A C 1
ATOM 466 O O . LEU A 1 63 ? 10.208 5.877 -10.125 1.00 95.38 63 LEU A O 1
ATOM 470 N N . LEU A 1 64 ? 8.163 6.792 -10.015 1.00 93.44 64 LEU A N 1
ATOM 471 C CA . LEU A 1 64 ? 7.976 6.882 -11.470 1.00 93.44 64 LEU A CA 1
ATOM 472 C C . LEU A 1 64 ? 8.964 7.864 -12.123 1.00 93.44 64 LEU A C 1
ATOM 474 O O . LEU A 1 64 ? 9.484 7.580 -13.199 1.00 93.44 64 LEU A O 1
ATOM 478 N N . GLU A 1 65 ? 9.258 8.992 -11.473 1.00 94.06 65 GLU A N 1
ATOM 479 C CA . GLU A 1 65 ? 10.292 9.936 -11.918 1.00 94.06 65 GLU A CA 1
ATOM 480 C C . GLU A 1 65 ? 11.680 9.284 -11.892 1.00 94.06 65 GLU A C 1
ATOM 482 O O . GLU A 1 65 ? 12.412 9.358 -12.877 1.00 94.06 65 GLU A O 1
ATOM 487 N N . ALA A 1 66 ? 12.020 8.568 -10.816 1.00 95.56 66 ALA A N 1
ATOM 488 C CA . ALA A 1 66 ? 13.279 7.837 -10.708 1.00 95.56 66 ALA A CA 1
ATOM 489 C C . ALA A 1 66 ? 13.416 6.754 -11.796 1.00 95.56 66 ALA A C 1
ATOM 491 O O . ALA A 1 66 ? 14.479 6.638 -12.405 1.00 95.56 66 ALA A O 1
ATOM 492 N N . ILE A 1 67 ? 12.338 6.017 -12.101 1.00 94.50 67 ILE A N 1
ATOM 493 C CA . ILE A 1 67 ? 12.275 5.073 -13.231 1.00 94.50 67 ILE A CA 1
ATOM 494 C C . ILE A 1 67 ? 12.527 5.802 -14.555 1.00 94.50 67 ILE A C 1
ATOM 496 O O . ILE A 1 67 ? 13.378 5.380 -15.335 1.00 94.50 67 ILE A O 1
ATOM 500 N N . SER A 1 68 ? 11.824 6.913 -14.796 1.00 93.69 68 SER A N 1
ATOM 501 C CA . SER A 1 68 ? 11.969 7.689 -16.030 1.00 93.69 68 SER A CA 1
ATOM 502 C C . SER A 1 68 ? 13.402 8.183 -16.218 1.00 93.69 68 SER A C 1
ATOM 504 O O . SER A 1 68 ? 13.923 8.110 -17.328 1.00 93.69 68 SER A O 1
ATOM 506 N N . HIS A 1 69 ? 14.046 8.661 -15.152 1.00 94.56 69 HIS A N 1
ATOM 507 C CA . HIS A 1 69 ? 15.439 9.106 -15.177 1.00 94.56 69 HIS A CA 1
ATOM 508 C C . HIS A 1 69 ? 16.431 7.951 -15.332 1.00 94.56 69 HIS A C 1
ATOM 510 O O . HIS A 1 69 ? 17.464 8.119 -15.979 1.00 94.56 69 HIS A O 1
ATOM 516 N N . ALA A 1 70 ? 16.120 6.767 -14.802 1.00 93.44 70 ALA A N 1
ATOM 517 C CA . ALA A 1 70 ? 16.929 5.578 -15.037 1.00 93.44 70 ALA A CA 1
ATOM 518 C C . ALA A 1 70 ? 16.921 5.170 -16.519 1.00 93.44 70 ALA A C 1
ATOM 520 O O . ALA A 1 70 ? 17.937 4.720 -17.024 1.00 93.44 70 ALA A O 1
ATOM 521 N N . THR A 1 71 ? 15.821 5.376 -17.245 1.00 91.31 71 THR A N 1
ATOM 522 C CA . THR A 1 71 ? 15.726 5.045 -18.681 1.00 91.31 71 THR A CA 1
ATOM 523 C C . THR A 1 71 ? 16.076 6.201 -19.630 1.00 91.31 71 THR A C 1
ATOM 525 O O . THR A 1 71 ? 16.074 6.018 -20.844 1.00 91.31 71 THR A O 1
ATOM 528 N N . ASP A 1 72 ? 16.347 7.402 -19.109 1.00 88.44 72 ASP A N 1
ATOM 529 C CA . ASP A 1 72 ? 16.629 8.605 -19.904 1.00 88.44 72 ASP A CA 1
ATOM 530 C C . ASP A 1 72 ? 18.146 8.752 -20.162 1.00 88.44 72 ASP A C 1
ATOM 532 O O . ASP A 1 72 ? 18.901 8.997 -19.214 1.00 88.44 72 ASP A O 1
ATOM 536 N N . PRO A 1 73 ? 18.613 8.680 -21.426 1.00 82.31 73 PRO A N 1
ATOM 537 C CA . PRO A 1 73 ? 20.035 8.758 -21.765 1.00 82.31 73 PRO A CA 1
ATOM 538 C C . PRO A 1 73 ? 20.622 10.180 -21.687 1.00 82.31 73 PRO A C 1
ATOM 540 O O . PRO A 1 73 ? 21.803 10.372 -21.983 1.00 82.31 73 PRO A O 1
ATOM 543 N N . SER A 1 74 ? 19.827 11.200 -21.352 1.00 88.62 74 SER A N 1
ATOM 544 C CA . SER A 1 74 ? 20.302 12.584 -21.297 1.00 88.62 74 SER A CA 1
ATOM 545 C C . SER A 1 74 ? 21.301 12.851 -20.158 1.00 88.62 74 SER A C 1
ATOM 547 O O . SER A 1 74 ? 21.291 12.234 -19.089 1.00 88.62 74 SER A O 1
ATOM 549 N N . LEU A 1 75 ? 22.196 13.818 -20.393 1.00 79.88 75 LEU A N 1
ATOM 550 C CA . LEU A 1 75 ? 23.128 14.321 -19.380 1.00 79.88 75 LEU A CA 1
ATOM 551 C C . LEU A 1 75 ? 22.353 14.865 -18.168 1.00 79.88 75 LEU A C 1
ATOM 553 O O . LEU A 1 75 ? 21.416 15.645 -18.322 1.00 79.88 75 LEU A O 1
ATOM 557 N N . GLY A 1 76 ? 22.759 14.462 -16.962 1.00 86.00 76 GLY A N 1
ATOM 558 C CA . GLY A 1 76 ? 22.103 14.855 -15.707 1.00 86.00 76 GLY A CA 1
ATOM 559 C C . GLY A 1 76 ? 20.941 13.951 -15.273 1.00 86.00 76 GLY A C 1
ATOM 560 O O . GLY A 1 76 ? 20.346 14.188 -14.224 1.00 86.00 76 GLY A O 1
ATOM 561 N N . SER A 1 77 ? 20.604 12.893 -16.019 1.00 88.75 77 SER A N 1
ATOM 562 C CA . SER A 1 77 ? 19.604 11.905 -15.575 1.00 88.75 77 SER A CA 1
ATOM 563 C C . SER A 1 77 ? 20.009 11.165 -14.298 1.00 88.75 77 SER A C 1
ATOM 565 O O . SER A 1 77 ? 19.163 10.952 -13.437 1.00 88.75 77 SER A O 1
ATOM 567 N N . GLY A 1 78 ? 21.295 10.835 -14.127 1.00 92.69 78 GLY A N 1
ATOM 568 C CA . GLY A 1 78 ? 21.806 10.217 -12.894 1.00 92.69 78 GLY A CA 1
ATOM 569 C C . GLY A 1 78 ? 21.587 11.090 -11.652 1.00 92.69 78 GLY A C 1
ATOM 570 O O . GLY A 1 78 ? 21.032 10.622 -10.666 1.00 92.69 78 GLY A O 1
ATOM 571 N N . GLU A 1 79 ? 21.906 12.386 -11.730 1.00 95.19 79 GLU A N 1
ATOM 572 C CA . GLU A 1 79 ? 21.691 13.324 -10.615 1.00 95.19 79 GLU A CA 1
ATOM 573 C C . GLU A 1 79 ? 20.201 13.498 -10.276 1.00 95.19 79 GLU A C 1
ATOM 575 O O . GLU A 1 79 ? 19.826 13.598 -9.108 1.00 95.19 79 GLU A O 1
ATOM 580 N N . ARG A 1 80 ? 19.326 13.516 -11.291 1.00 95.69 80 ARG A N 1
ATOM 581 C CA . ARG A 1 80 ? 17.871 13.618 -11.092 1.00 95.69 80 ARG A CA 1
ATOM 582 C C . ARG A 1 80 ? 17.284 12.358 -10.452 1.00 95.69 80 ARG A C 1
ATOM 584 O O . ARG A 1 80 ? 16.436 12.478 -9.569 1.00 95.69 80 ARG A O 1
ATOM 591 N N . LEU A 1 81 ? 17.760 11.176 -10.849 1.00 95.56 81 LEU A N 1
ATOM 592 C CA . LEU A 1 81 ? 17.448 9.899 -10.197 1.00 95.56 81 LEU A CA 1
ATOM 593 C C . LEU A 1 81 ? 17.851 9.949 -8.718 1.00 95.56 81 LEU A C 1
ATOM 595 O O . LEU A 1 81 ? 17.017 9.696 -7.847 1.00 95.56 81 LEU A O 1
ATOM 599 N N . ASP A 1 82 ? 19.095 10.338 -8.429 1.00 96.69 82 ASP A N 1
ATOM 600 C CA . ASP A 1 82 ? 19.611 10.428 -7.061 1.00 96.69 82 ASP A CA 1
ATOM 601 C C . ASP A 1 82 ? 18.811 11.392 -6.193 1.00 96.69 82 ASP A C 1
ATOM 603 O O . ASP A 1 82 ? 18.531 11.100 -5.024 1.00 96.69 82 ASP A O 1
ATOM 607 N N . ASN A 1 83 ? 18.415 12.527 -6.766 1.00 96.38 83 ASN A N 1
ATOM 608 C CA . ASN A 1 83 ? 17.571 13.502 -6.098 1.00 96.38 83 ASN A CA 1
ATOM 609 C C . ASN A 1 83 ? 16.189 12.913 -5.774 1.00 96.38 83 ASN A C 1
ATOM 611 O O . ASN A 1 83 ? 15.758 12.982 -4.627 1.00 96.38 83 ASN A O 1
ATOM 615 N N . ALA A 1 84 ? 15.526 12.259 -6.734 1.00 95.75 84 ALA A N 1
ATOM 616 C CA . ALA A 1 84 ? 14.224 11.630 -6.504 1.00 95.75 84 ALA A CA 1
ATOM 617 C C . ALA A 1 84 ? 14.277 10.594 -5.364 1.00 95.75 84 ALA A C 1
ATOM 619 O O . ALA A 1 84 ? 13.448 10.632 -4.453 1.00 95.75 84 ALA A O 1
ATOM 620 N N . VAL A 1 85 ? 15.294 9.722 -5.355 1.00 97.31 85 VAL A N 1
ATOM 621 C CA . VAL A 1 85 ? 15.493 8.734 -4.278 1.00 97.31 85 VAL A CA 1
ATOM 622 C C . VAL A 1 85 ? 15.814 9.412 -2.940 1.00 97.31 85 VAL A C 1
ATOM 624 O O . VAL A 1 85 ? 15.317 8.981 -1.899 1.00 97.31 85 VAL A O 1
ATOM 627 N N . SER A 1 86 ? 16.594 10.496 -2.946 1.00 96.81 86 SER A N 1
ATOM 628 C CA . SER A 1 86 ? 16.912 11.255 -1.729 1.00 96.81 86 SER A CA 1
ATOM 629 C C . SER A 1 86 ? 15.675 11.930 -1.138 1.00 96.81 86 SER A C 1
ATOM 631 O O . SER A 1 86 ? 15.461 11.834 0.066 1.00 96.81 86 SER A O 1
ATOM 633 N N . ILE A 1 87 ? 14.807 12.519 -1.968 1.00 95.44 87 ILE A N 1
ATOM 634 C CA . ILE A 1 87 ? 13.533 13.097 -1.519 1.00 95.44 87 ILE A CA 1
ATOM 635 C C . ILE A 1 87 ? 12.651 12.016 -0.887 1.00 95.44 87 ILE A C 1
ATOM 637 O O . ILE A 1 87 ? 12.085 12.247 0.181 1.00 95.44 87 ILE A O 1
ATOM 641 N N . ILE A 1 88 ? 12.554 10.830 -1.504 1.00 96.12 88 ILE A N 1
ATOM 642 C CA . ILE A 1 88 ? 11.821 9.696 -0.921 1.00 96.12 88 ILE A CA 1
ATOM 643 C C . ILE A 1 88 ? 12.396 9.377 0.459 1.00 96.12 88 ILE A C 1
ATOM 645 O O . ILE A 1 88 ? 11.652 9.392 1.439 1.00 96.12 88 ILE A O 1
ATOM 649 N N . ARG A 1 89 ? 13.705 9.131 0.560 1.00 96.50 89 ARG A N 1
ATOM 650 C CA . ARG A 1 89 ? 14.372 8.817 1.830 1.00 96.50 89 ARG A CA 1
ATOM 651 C C . ARG A 1 89 ? 14.076 9.874 2.892 1.00 96.50 89 ARG A C 1
ATOM 653 O O . ARG A 1 89 ? 13.594 9.532 3.969 1.00 96.50 89 ARG A O 1
ATOM 660 N N . ASP A 1 90 ? 14.318 11.142 2.582 1.00 94.75 90 ASP A N 1
ATOM 661 C CA . ASP A 1 90 ? 14.246 12.240 3.545 1.00 94.75 90 ASP A CA 1
ATOM 662 C C . ASP A 1 90 ? 12.814 12.443 4.055 1.00 94.75 90 ASP A C 1
ATOM 664 O O . ASP A 1 90 ? 12.605 12.538 5.264 1.00 94.75 90 ASP A O 1
ATOM 668 N N . GLN A 1 91 ? 11.809 12.367 3.173 1.00 93.00 91 GLN A N 1
ATOM 669 C CA . GLN A 1 91 ? 10.401 12.394 3.585 1.00 93.00 91 GLN A CA 1
ATOM 670 C C . GLN A 1 91 ? 10.048 11.227 4.519 1.00 93.00 91 GLN A C 1
ATOM 672 O O . GLN A 1 91 ? 9.202 11.368 5.403 1.00 93.00 91 GLN A O 1
ATOM 677 N N . HIS A 1 92 ? 10.628 10.040 4.303 1.00 94.00 92 HIS A N 1
ATOM 678 C CA . HIS A 1 92 ? 10.370 8.874 5.153 1.00 94.00 92 HIS A CA 1
ATOM 679 C C . HIS A 1 92 ? 11.055 8.986 6.507 1.00 94.00 92 HIS A C 1
ATOM 681 O O . HIS A 1 92 ? 10.418 8.665 7.504 1.00 94.00 92 HIS A O 1
ATOM 687 N N . LEU A 1 93 ? 12.281 9.502 6.560 1.00 92.62 93 LEU A N 1
ATOM 688 C CA . LEU A 1 93 ? 12.970 9.788 7.818 1.00 92.62 93 LEU A CA 1
ATOM 689 C C . LEU A 1 93 ? 12.254 10.883 8.622 1.00 92.62 93 LEU A C 1
ATOM 691 O O . LEU A 1 93 ? 12.108 10.754 9.835 1.00 92.62 93 LEU A O 1
ATOM 695 N N . GLU A 1 94 ? 11.729 11.919 7.965 1.00 90.44 94 GLU A N 1
ATOM 696 C CA . GLU A 1 94 ? 10.891 12.935 8.615 1.00 90.44 94 GLU A CA 1
ATOM 697 C C . GLU A 1 94 ? 9.644 12.313 9.266 1.00 90.44 94 GLU A C 1
ATOM 699 O O . GLU A 1 94 ? 9.331 12.611 10.418 1.00 90.44 94 GLU A O 1
ATOM 704 N N . ALA A 1 95 ? 8.979 11.382 8.575 1.00 89.25 95 ALA A N 1
ATOM 705 C CA . ALA A 1 95 ? 7.831 10.663 9.124 1.00 89.25 95 ALA A CA 1
ATOM 706 C C . ALA A 1 95 ? 8.196 9.716 10.284 1.00 89.25 95 ALA A C 1
ATOM 708 O O . ALA A 1 95 ? 7.375 9.498 11.170 1.00 89.25 95 ALA A O 1
ATOM 709 N N . VAL A 1 96 ? 9.410 9.153 10.318 1.00 88.44 96 VAL A N 1
ATOM 710 C CA . VAL A 1 96 ? 9.882 8.413 11.505 1.00 88.44 96 VAL A CA 1
ATOM 711 C C . VAL A 1 96 ? 10.056 9.363 12.685 1.00 88.44 96 VAL A C 1
ATOM 713 O O . VAL A 1 96 ? 9.586 9.075 13.786 1.00 88.44 96 VAL A O 1
ATOM 716 N N . ASN A 1 97 ? 10.681 10.517 12.451 1.00 84.19 97 ASN A N 1
ATOM 717 C CA . ASN A 1 97 ? 10.925 11.512 13.489 1.00 84.19 97 ASN A CA 1
ATOM 718 C C . ASN A 1 97 ? 9.631 12.065 14.090 1.00 84.19 97 ASN A C 1
ATOM 720 O O . ASN A 1 97 ? 9.578 12.270 15.299 1.00 84.19 97 ASN A O 1
ATOM 724 N N . SER A 1 98 ? 8.578 12.266 13.293 1.00 80.31 98 SER A N 1
A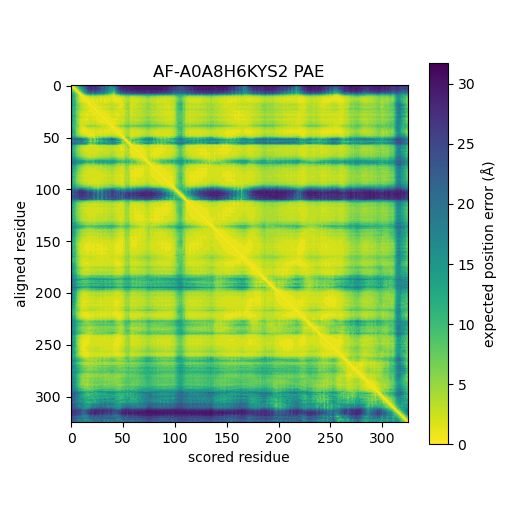TOM 725 C CA . SER A 1 98 ? 7.283 12.716 13.818 1.00 80.31 98 SER A CA 1
ATOM 726 C C . SER A 1 98 ? 6.586 11.662 14.684 1.00 80.31 98 SER A C 1
ATOM 728 O O . SER A 1 98 ? 5.879 12.017 15.619 1.00 80.31 98 SER A O 1
ATOM 730 N N . VAL A 1 99 ? 6.817 10.373 14.419 1.00 74.31 99 VAL A N 1
ATOM 731 C CA . VAL A 1 99 ? 6.257 9.258 15.201 1.00 74.31 99 VAL A CA 1
ATOM 732 C C . VAL A 1 99 ? 7.028 9.016 16.504 1.00 74.31 99 VAL A C 1
ATOM 734 O O . VAL A 1 99 ? 6.441 8.583 17.491 1.00 74.31 99 VAL A O 1
ATOM 737 N N . VAL A 1 100 ? 8.343 9.255 16.508 1.00 68.25 100 VAL A N 1
ATOM 738 C CA . VAL A 1 100 ? 9.251 8.900 17.617 1.00 68.25 100 VAL A CA 1
ATOM 739 C C . VAL A 1 100 ? 9.610 10.102 18.496 1.00 68.25 100 VAL A C 1
ATOM 741 O O . VAL A 1 100 ? 9.895 9.936 19.682 1.00 68.25 100 VAL A O 1
ATOM 744 N N . GLY A 1 101 ? 9.619 11.313 17.932 1.00 59.56 101 GLY A N 1
ATOM 745 C CA . GLY A 1 101 ? 10.105 12.540 18.572 1.00 59.56 101 GLY A CA 1
ATOM 746 C C . GLY A 1 101 ? 9.344 12.951 19.834 1.00 59.56 101 GLY A C 1
ATOM 747 O O . GLY A 1 101 ? 9.841 13.767 20.609 1.00 59.56 101 GLY A O 1
ATOM 748 N N . ASP A 1 102 ? 8.194 12.336 20.094 1.00 54.00 102 ASP A N 1
ATOM 749 C CA . ASP A 1 102 ? 7.309 12.657 21.206 1.00 54.00 102 ASP A CA 1
ATOM 750 C C . ASP A 1 102 ? 7.676 11.911 22.503 1.00 54.00 102 ASP A C 1
ATOM 752 O O . ASP A 1 102 ? 6.828 11.310 23.147 1.00 54.00 102 ASP A O 1
ATOM 756 N N . GLY A 1 103 ? 8.967 11.921 22.881 1.00 49.09 103 GLY A N 1
ATOM 757 C CA . GLY A 1 103 ? 9.508 11.755 24.250 1.00 49.09 103 GLY A CA 1
ATOM 758 C C . GLY A 1 103 ? 9.070 10.558 25.121 1.00 49.09 103 GLY A C 1
ATOM 759 O O . GLY A 1 103 ? 9.512 10.436 26.270 1.00 49.09 103 GLY A O 1
ATOM 760 N N . SER A 1 104 ? 8.222 9.670 24.616 1.00 46.38 104 SER A N 1
ATOM 761 C CA . SER A 1 104 ? 7.526 8.640 25.369 1.00 46.38 104 SER A CA 1
ATOM 762 C C . SER A 1 104 ? 8.371 7.379 25.380 1.00 46.38 104 SER A C 1
ATOM 764 O O . SER A 1 104 ? 8.447 6.597 24.433 1.00 46.38 104 SER A O 1
ATOM 766 N N . ARG A 1 105 ? 9.073 7.207 26.497 1.00 48.84 105 ARG A N 1
ATOM 767 C CA . ARG A 1 105 ? 9.823 6.000 26.831 1.00 48.84 105 ARG A CA 1
ATOM 768 C C . ARG A 1 105 ? 8.858 4.824 26.997 1.00 48.84 105 ARG A C 1
ATOM 770 O O . ARG A 1 105 ? 8.445 4.531 28.116 1.00 48.84 105 ARG A O 1
ATOM 777 N N . TYR A 1 106 ? 8.580 4.094 25.924 1.00 45.38 106 TYR A N 1
ATOM 778 C CA . TYR A 1 106 ? 8.186 2.692 26.033 1.00 45.38 106 TYR A CA 1
ATOM 779 C C . TYR A 1 106 ? 9.367 1.791 25.673 1.00 45.38 106 TYR A C 1
ATOM 781 O O . TYR A 1 106 ? 9.827 1.714 24.536 1.00 45.38 106 TYR A O 1
ATOM 789 N N . ALA A 1 107 ? 9.879 1.118 26.702 1.00 44.19 107 ALA A N 1
ATOM 790 C CA . ALA A 1 107 ? 10.899 0.089 26.605 1.00 44.19 107 ALA A CA 1
ATOM 791 C C . ALA A 1 107 ? 10.288 -1.170 25.964 1.00 44.19 107 ALA A C 1
ATOM 793 O O . ALA A 1 107 ? 9.678 -1.979 26.661 1.00 44.19 107 ALA A O 1
ATOM 794 N N . GLY A 1 108 ? 10.402 -1.321 24.642 1.00 46.97 108 GLY A N 1
ATOM 795 C CA . GLY A 1 108 ? 9.988 -2.562 23.975 1.00 46.97 108 GLY A CA 1
ATOM 796 C C . GLY A 1 108 ? 9.840 -2.544 22.451 1.00 46.97 108 GLY A C 1
ATOM 797 O O . GLY A 1 108 ? 9.778 -3.624 21.872 1.00 46.97 108 GLY A O 1
ATOM 798 N N . GLY A 1 109 ? 9.789 -1.379 21.796 1.00 51.28 109 GLY A N 1
ATOM 799 C CA . GLY A 1 109 ? 9.764 -1.276 20.326 1.00 51.28 109 GLY A CA 1
ATOM 800 C C . GLY A 1 109 ? 11.171 -1.190 19.729 1.00 51.28 109 GLY A C 1
ATOM 801 O O . GLY A 1 109 ? 12.095 -0.744 20.413 1.00 51.28 109 GLY A O 1
ATOM 802 N N . LYS A 1 110 ? 11.345 -1.605 18.465 1.00 55.72 110 LYS A N 1
ATOM 803 C CA . LYS A 1 110 ? 12.600 -1.396 17.721 1.00 55.72 110 LYS A CA 1
ATOM 804 C C . LYS A 1 110 ? 13.049 0.067 17.867 1.00 55.72 110 LYS A C 1
ATOM 806 O O . LYS A 1 110 ? 12.214 0.955 17.674 1.00 55.72 110 LYS A O 1
ATOM 811 N N . PRO A 1 111 ? 14.315 0.352 18.230 1.00 67.06 111 PRO A N 1
ATOM 812 C CA . PRO A 1 111 ? 14.817 1.718 18.276 1.00 67.06 111 PRO A CA 1
ATOM 813 C C . PRO A 1 111 ? 14.529 2.410 16.944 1.00 67.06 111 PRO A C 1
ATOM 815 O O . PRO A 1 111 ? 14.762 1.822 15.893 1.00 67.06 111 PRO A O 1
ATOM 818 N N . ALA A 1 112 ? 14.062 3.657 16.971 1.00 76.25 112 ALA A N 1
ATOM 819 C CA . ALA A 1 112 ? 13.842 4.457 15.763 1.00 76.25 112 ALA A CA 1
ATOM 820 C C . ALA A 1 112 ? 15.037 4.430 14.798 1.00 76.25 112 ALA A C 1
ATOM 822 O O . ALA A 1 112 ? 14.856 4.363 13.590 1.00 76.25 112 ALA A O 1
ATOM 823 N N . GLN A 1 113 ? 16.247 4.335 15.353 1.00 82.06 113 GLN A N 1
ATOM 824 C CA . GLN A 1 113 ? 17.494 4.127 14.622 1.00 82.06 113 GLN A CA 1
ATOM 825 C C . GLN A 1 113 ? 17.489 2.876 13.726 1.00 82.06 113 GLN A C 1
ATOM 827 O O . GLN A 1 113 ? 17.990 2.933 12.611 1.00 82.06 113 GLN A O 1
ATOM 832 N N . GLU A 1 114 ? 16.927 1.745 14.164 1.00 86.62 114 GLU A N 1
ATOM 833 C CA . GLU A 1 114 ? 16.831 0.538 13.328 1.00 86.62 114 GLU A CA 1
ATOM 834 C C . GLU A 1 114 ? 15.892 0.751 12.137 1.00 86.62 114 GLU A C 1
ATOM 836 O O . GLU A 1 114 ? 16.186 0.294 11.031 1.00 86.62 114 GLU A O 1
ATOM 841 N N . LEU A 1 115 ? 14.776 1.459 12.342 1.00 90.94 115 LEU A N 1
ATOM 842 C CA . LEU A 1 115 ? 13.859 1.803 11.257 1.00 90.94 115 LEU A CA 1
ATOM 843 C C . LEU A 1 115 ? 14.496 2.804 10.287 1.00 90.94 115 LEU A C 1
ATOM 845 O O . LEU A 1 115 ? 14.412 2.603 9.078 1.00 90.94 115 LEU A O 1
ATOM 849 N N . GLU A 1 116 ? 15.155 3.846 10.795 1.00 92.62 116 GLU A N 1
ATOM 850 C CA . GLU A 1 116 ? 15.896 4.812 9.978 1.00 92.62 116 GLU A CA 1
ATOM 851 C C . GLU A 1 116 ? 16.948 4.109 9.115 1.00 92.62 116 GLU A C 1
ATOM 853 O O . GLU A 1 116 ? 16.979 4.307 7.901 1.00 92.62 116 GLU A O 1
ATOM 858 N N . LEU A 1 117 ? 17.754 3.224 9.713 1.00 93.12 117 LEU A N 1
ATOM 859 C CA . LEU A 1 117 ? 18.744 2.424 8.991 1.00 93.12 117 LEU A CA 1
ATOM 860 C C . LEU A 1 117 ? 18.095 1.521 7.941 1.00 93.12 117 LEU A C 1
ATOM 862 O O . LEU A 1 117 ? 18.610 1.424 6.830 1.00 93.12 117 LEU A O 1
ATOM 866 N N . SER A 1 118 ? 16.957 0.896 8.258 1.00 94.25 118 SER A N 1
ATOM 867 C CA . SER A 1 118 ? 16.213 0.089 7.289 1.00 94.25 118 SER A CA 1
ATOM 868 C C . SER A 1 118 ? 15.720 0.932 6.112 1.00 94.25 118 SER A C 1
ATOM 870 O O . SER A 1 118 ? 15.840 0.493 4.976 1.00 94.25 118 SER A O 1
ATOM 872 N N . ILE A 1 119 ? 15.184 2.132 6.351 1.00 95.75 119 ILE A N 1
ATOM 873 C CA . ILE A 1 119 ? 14.721 3.038 5.287 1.00 95.75 119 ILE A CA 1
ATOM 874 C C . ILE A 1 119 ? 15.895 3.476 4.409 1.00 95.75 119 ILE A C 1
ATOM 876 O O . ILE A 1 119 ? 15.770 3.491 3.183 1.00 95.75 119 ILE A O 1
ATOM 880 N N . ILE A 1 120 ? 17.032 3.813 5.023 1.00 97.44 120 ILE A N 1
ATOM 881 C CA . ILE A 1 120 ? 18.251 4.193 4.305 1.00 97.44 120 ILE A CA 1
ATOM 882 C C . ILE A 1 120 ? 18.727 3.031 3.426 1.00 97.44 120 ILE A C 1
ATOM 884 O O . ILE A 1 120 ? 18.905 3.233 2.229 1.00 97.44 120 ILE A O 1
ATOM 888 N N . ASP A 1 121 ? 18.870 1.821 3.976 1.00 97.88 121 ASP A N 1
ATOM 889 C CA . ASP A 1 121 ? 19.330 0.638 3.230 1.00 97.88 121 ASP A CA 1
ATOM 890 C C . ASP A 1 121 ? 18.419 0.327 2.032 1.00 97.88 121 ASP A C 1
ATOM 892 O O . ASP A 1 121 ? 18.893 0.102 0.921 1.00 97.88 121 ASP A O 1
ATOM 896 N N . GLU A 1 122 ? 17.101 0.387 2.222 1.00 97.75 122 GLU A N 1
ATOM 897 C CA . GLU A 1 122 ? 16.124 0.195 1.148 1.00 97.75 122 GLU A CA 1
ATOM 898 C C . GLU A 1 122 ? 16.259 1.250 0.031 1.00 97.75 122 GLU A C 1
ATOM 900 O O . GLU A 1 122 ? 16.219 0.910 -1.154 1.00 97.75 122 GLU A O 1
ATOM 905 N N . CYS A 1 123 ? 16.487 2.521 0.382 1.00 98.12 123 CYS A N 1
ATOM 906 C CA . CYS A 1 123 ? 16.702 3.588 -0.600 1.00 98.12 123 CYS A CA 1
ATOM 907 C C . CYS A 1 123 ? 18.048 3.449 -1.334 1.00 98.12 123 CYS A C 1
ATOM 909 O O . CYS A 1 123 ? 18.115 3.681 -2.540 1.00 98.12 123 CYS A O 1
ATOM 911 N N . GLU A 1 124 ? 19.116 3.029 -0.651 1.00 98.19 124 GLU A N 1
ATOM 912 C CA . GLU A 1 124 ? 20.425 2.794 -1.279 1.00 98.19 124 GLU A CA 1
ATOM 913 C C . GLU A 1 124 ? 20.406 1.573 -2.213 1.00 98.19 124 GLU A C 1
ATOM 915 O O . GLU A 1 124 ? 20.999 1.595 -3.299 1.00 98.19 124 GLU A O 1
ATOM 920 N N . ARG A 1 125 ? 19.663 0.520 -1.849 1.00 98.00 125 ARG A N 1
ATOM 921 C CA . ARG A 1 125 ? 19.400 -0.620 -2.742 1.00 98.00 125 ARG A CA 1
ATOM 922 C C . ARG A 1 125 ? 18.640 -0.185 -3.986 1.00 98.00 125 ARG A C 1
ATOM 924 O O . ARG A 1 125 ? 19.014 -0.595 -5.085 1.00 98.00 125 ARG A O 1
ATOM 931 N N . LEU A 1 126 ? 17.616 0.657 -3.828 1.00 97.69 126 LEU A N 1
ATOM 932 C CA . LEU A 1 126 ? 16.880 1.218 -4.958 1.00 97.69 126 LEU A CA 1
ATOM 933 C C . LEU A 1 126 ? 17.800 2.028 -5.877 1.00 97.69 126 LEU A C 1
ATOM 935 O O . LEU A 1 126 ? 17.796 1.806 -7.086 1.00 97.69 126 LEU A O 1
ATOM 939 N N . ARG A 1 127 ? 18.613 2.927 -5.311 1.00 97.56 127 ARG A N 1
ATOM 940 C CA . ARG A 1 127 ? 19.583 3.733 -6.066 1.00 97.56 127 ARG A CA 1
ATOM 941 C C . ARG A 1 127 ? 20.523 2.842 -6.878 1.00 97.56 127 ARG A C 1
ATOM 943 O O . ARG A 1 127 ? 20.656 3.014 -8.087 1.00 97.56 127 ARG A O 1
ATOM 950 N N . THR A 1 128 ? 21.116 1.842 -6.227 1.00 97.12 128 THR A N 1
ATOM 951 C CA . THR A 1 128 ? 22.024 0.879 -6.870 1.00 97.12 128 THR A CA 1
ATOM 952 C C . THR A 1 128 ? 21.334 0.140 -8.018 1.00 97.12 128 THR A C 1
ATOM 954 O O . THR A 1 128 ? 21.885 0.032 -9.114 1.00 97.12 128 THR A O 1
ATOM 957 N N . PHE A 1 129 ? 20.109 -0.338 -7.789 1.00 96.56 129 PHE A N 1
ATOM 958 C CA . PHE A 1 129 ? 19.317 -1.035 -8.797 1.00 96.56 129 PHE A CA 1
ATOM 959 C C . PHE A 1 129 ? 19.009 -0.151 -10.013 1.00 96.56 129 PHE A C 1
ATOM 961 O O . PHE A 1 129 ? 19.188 -0.583 -11.152 1.00 96.56 129 PHE A O 1
ATOM 968 N N . LEU A 1 130 ? 18.592 1.098 -9.788 1.00 96.25 130 LEU A N 1
ATOM 969 C CA . LEU A 1 130 ? 18.240 2.018 -10.867 1.00 96.25 130 LEU A CA 1
ATOM 970 C C . LEU A 1 130 ? 19.462 2.491 -11.668 1.00 96.25 130 LEU A C 1
ATOM 972 O O . LEU A 1 130 ? 19.360 2.605 -12.886 1.00 96.25 130 LEU A O 1
ATOM 976 N N . HIS A 1 131 ? 20.631 2.692 -11.051 1.00 95.19 131 HIS A N 1
ATOM 977 C CA . HIS A 1 131 ? 21.858 2.981 -11.810 1.00 95.19 131 HIS A CA 1
ATOM 978 C C . HIS A 1 131 ? 22.337 1.789 -12.642 1.00 95.19 131 HIS A C 1
ATOM 980 O O . HIS A 1 131 ? 22.843 1.971 -13.755 1.00 95.19 131 HIS A O 1
ATOM 986 N N . ALA A 1 132 ? 22.160 0.564 -12.138 1.00 93.81 132 ALA A N 1
ATOM 987 C CA . ALA A 1 132 ? 22.427 -0.626 -12.934 1.00 93.81 132 ALA A CA 1
ATOM 988 C C . ALA A 1 132 ? 21.513 -0.656 -14.170 1.00 93.81 132 ALA A C 1
ATOM 990 O O . ALA A 1 132 ? 22.005 -0.819 -15.285 1.00 93.81 132 ALA A O 1
ATOM 991 N N . ALA A 1 133 ? 20.214 -0.395 -13.999 1.00 92.31 133 ALA A N 1
ATOM 992 C CA . ALA A 1 133 ? 19.274 -0.291 -15.115 1.00 92.31 133 ALA A CA 1
ATOM 993 C C . ALA A 1 133 ? 19.611 0.855 -16.083 1.00 92.31 133 ALA A C 1
ATOM 995 O O . ALA A 1 133 ? 19.524 0.678 -17.293 1.00 92.31 133 ALA A O 1
ATOM 996 N N . GLN A 1 134 ? 20.080 1.995 -15.572 1.00 91.00 134 GLN A N 1
ATOM 997 C CA . GLN A 1 134 ? 20.527 3.123 -16.391 1.00 91.00 134 GLN A CA 1
ATOM 998 C C . GLN A 1 134 ? 21.731 2.786 -17.268 1.00 91.00 134 GLN A C 1
ATOM 1000 O O . GLN A 1 134 ? 21.828 3.258 -18.397 1.00 91.00 134 GLN A O 1
ATOM 1005 N N . THR A 1 135 ? 22.623 1.924 -16.780 1.00 88.94 135 THR A N 1
ATOM 1006 C CA . THR A 1 135 ? 23.748 1.417 -17.576 1.00 88.94 135 THR A CA 1
ATOM 1007 C C . THR A 1 135 ? 23.271 0.497 -18.702 1.00 88.94 135 THR A C 1
ATOM 1009 O O . THR A 1 135 ? 23.854 0.495 -19.784 1.00 88.94 135 THR A O 1
ATOM 1012 N N . VAL A 1 136 ? 22.212 -0.280 -18.458 1.00 88.94 136 VAL A N 1
ATOM 1013 C CA . VAL A 1 136 ? 21.590 -1.156 -19.465 1.00 88.94 136 VAL A CA 1
ATOM 1014 C C . VAL A 1 136 ? 20.763 -0.345 -20.475 1.00 88.94 136 VAL A C 1
ATOM 1016 O O . VAL A 1 136 ? 20.711 -0.705 -21.647 1.00 88.94 136 VAL A O 1
ATOM 1019 N N . GLY A 1 137 ? 20.164 0.769 -20.047 1.00 84.44 137 GLY A N 1
ATOM 1020 C CA . GLY A 1 137 ? 19.339 1.649 -20.880 1.00 84.44 137 GLY A CA 1
ATOM 1021 C C . GLY A 1 137 ? 17.871 1.223 -20.990 1.00 84.44 137 GLY A C 1
ATOM 1022 O O . GLY A 1 137 ? 17.117 1.820 -21.754 1.00 84.44 137 GLY A O 1
ATOM 1023 N N . GLU A 1 138 ? 17.445 0.217 -20.226 1.00 87.75 138 GLU A N 1
ATOM 1024 C CA . GLU A 1 138 ? 16.061 -0.257 -20.189 1.00 87.75 138 GLU A CA 1
ATOM 1025 C C . GLU A 1 138 ? 15.675 -0.784 -18.802 1.00 87.75 138 GLU A C 1
ATOM 1027 O O . GLU A 1 138 ? 16.516 -1.207 -18.005 1.00 87.75 138 GLU A O 1
ATOM 1032 N N . LEU A 1 139 ? 14.371 -0.773 -18.516 1.00 91.06 139 LEU A N 1
ATOM 1033 C CA . LEU A 1 139 ? 13.801 -1.333 -17.296 1.00 91.06 139 LEU A CA 1
ATOM 1034 C C . LEU A 1 139 ? 12.525 -2.109 -17.639 1.00 91.06 139 LEU A C 1
ATOM 1036 O O . LEU A 1 139 ? 11.546 -1.523 -18.103 1.00 91.06 139 LEU A O 1
ATOM 1040 N N . SER A 1 140 ? 12.533 -3.424 -17.398 1.00 90.31 140 SER A N 1
ATOM 1041 C CA . SER A 1 140 ? 11.373 -4.289 -17.662 1.00 90.31 140 SER A CA 1
ATOM 1042 C C . SER A 1 140 ? 10.142 -3.886 -16.825 1.00 90.31 140 SER A C 1
ATOM 1044 O O . SER A 1 140 ? 10.319 -3.348 -15.728 1.00 90.31 140 SER A O 1
ATOM 1046 N N . PRO A 1 141 ? 8.901 -4.201 -17.255 1.00 87.44 141 PRO A N 1
ATOM 1047 C CA . PRO A 1 141 ? 7.697 -3.936 -16.457 1.00 87.44 141 PRO A CA 1
ATOM 1048 C C . PRO A 1 141 ? 7.762 -4.540 -15.048 1.00 87.44 141 PRO A C 1
ATOM 1050 O O . PRO A 1 141 ? 7.441 -3.878 -14.068 1.00 87.44 141 PRO A O 1
ATOM 1053 N N . ARG A 1 142 ? 8.293 -5.762 -14.922 1.00 86.75 142 ARG A N 1
ATOM 1054 C CA . ARG A 1 142 ? 8.505 -6.425 -13.626 1.00 86.75 142 ARG A CA 1
ATOM 1055 C C . ARG A 1 142 ? 9.504 -5.676 -12.742 1.00 86.75 142 ARG A C 1
ATOM 1057 O O . ARG A 1 142 ? 9.343 -5.600 -11.528 1.00 86.75 142 ARG A O 1
ATOM 1064 N N . SER A 1 143 ? 10.554 -5.125 -13.342 1.00 90.94 143 SER A N 1
ATOM 1065 C CA . SER A 1 143 ? 11.531 -4.299 -12.632 1.00 90.94 143 SER A CA 1
ATOM 1066 C C . SER A 1 143 ? 10.925 -2.970 -12.170 1.00 90.94 143 SER A C 1
ATOM 1068 O O . SER A 1 143 ? 11.226 -2.528 -11.066 1.00 90.94 143 SER A O 1
ATOM 1070 N N . GLN A 1 144 ? 10.061 -2.352 -12.983 1.00 90.81 144 GLN A N 1
ATOM 1071 C CA . GLN A 1 144 ? 9.313 -1.144 -12.612 1.00 90.81 144 GLN A CA 1
ATOM 1072 C C . GLN A 1 144 ? 8.380 -1.414 -11.429 1.00 90.81 144 GLN A C 1
ATOM 1074 O O . GLN A 1 144 ? 8.400 -0.674 -10.450 1.00 90.81 144 GLN A O 1
ATOM 1079 N N . ASP A 1 145 ? 7.636 -2.514 -11.480 1.00 90.00 145 ASP A N 1
ATOM 1080 C CA . ASP A 1 145 ? 6.753 -2.975 -10.409 1.00 90.00 145 ASP A CA 1
ATOM 1081 C C . ASP A 1 145 ? 7.488 -3.112 -9.070 1.00 90.00 145 ASP A C 1
ATOM 1083 O O . ASP A 1 145 ? 7.065 -2.547 -8.063 1.00 90.00 145 ASP A O 1
ATOM 1087 N N . ARG A 1 146 ? 8.663 -3.754 -9.067 1.00 90.81 146 ARG A N 1
ATOM 1088 C CA . ARG A 1 146 ? 9.503 -3.873 -7.861 1.00 90.81 146 ARG A CA 1
ATOM 1089 C C . ARG A 1 146 ? 9.953 -2.524 -7.301 1.00 90.81 146 ARG A C 1
ATOM 1091 O O . ARG A 1 146 ? 10.092 -2.381 -6.089 1.00 90.81 146 ARG A O 1
ATOM 1098 N N . VAL A 1 147 ? 10.198 -1.540 -8.167 1.00 94.06 147 VAL A N 1
ATOM 1099 C CA . VAL A 1 147 ? 10.535 -0.174 -7.743 1.00 94.06 147 VAL A CA 1
ATOM 1100 C C . VAL A 1 147 ? 9.319 0.499 -7.109 1.00 94.06 147 VAL A C 1
ATOM 1102 O O . VAL A 1 147 ? 9.453 1.120 -6.058 1.00 94.06 147 VAL A O 1
ATOM 1105 N N . LEU A 1 148 ? 8.130 0.349 -7.700 1.00 92.88 148 LEU A N 1
ATOM 1106 C CA . LEU A 1 148 ? 6.889 0.929 -7.179 1.00 92.88 148 LEU A CA 1
ATOM 1107 C C . LEU A 1 148 ? 6.480 0.327 -5.829 1.00 92.88 148 LEU A C 1
ATOM 1109 O O . LEU A 1 148 ? 6.095 1.074 -4.925 1.00 92.88 148 LEU A O 1
ATOM 1113 N N . ALA A 1 149 ? 6.625 -0.989 -5.674 1.00 93.75 149 ALA A N 1
ATOM 1114 C CA . ALA A 1 149 ? 6.292 -1.720 -4.453 1.00 93.75 149 ALA A CA 1
ATOM 1115 C C . ALA A 1 149 ? 7.068 -1.217 -3.221 1.00 93.75 149 ALA A C 1
ATOM 1117 O O . ALA A 1 149 ? 6.552 -1.204 -2.098 1.00 93.75 149 ALA A O 1
ATOM 1118 N N . LEU A 1 150 ? 8.281 -0.685 -3.431 1.00 96.06 150 LEU A N 1
ATOM 1119 C CA . LEU A 1 150 ? 9.086 -0.095 -2.365 1.00 96.06 150 LEU A CA 1
ATOM 1120 C C . LEU A 1 150 ? 8.346 1.014 -1.613 1.00 96.06 150 LEU A C 1
ATOM 1122 O O . LEU A 1 150 ? 8.456 1.111 -0.392 1.00 96.06 150 LEU A O 1
ATOM 1126 N N . GLY A 1 151 ? 7.581 1.848 -2.322 1.00 95.88 151 GLY A N 1
ATOM 1127 C CA . GLY A 1 151 ? 6.890 2.978 -1.705 1.00 95.88 151 GLY A CA 1
ATOM 1128 C C . GLY A 1 151 ? 5.904 2.544 -0.622 1.00 95.88 151 GLY A C 1
ATOM 1129 O O . GLY A 1 151 ? 5.755 3.211 0.402 1.00 95.88 151 GLY A O 1
ATOM 1130 N N . GLU A 1 152 ? 5.255 1.404 -0.817 1.00 96.00 152 GLU A N 1
ATOM 1131 C CA . GLU A 1 152 ? 4.347 0.833 0.169 1.00 96.00 152 GLU A CA 1
ATOM 1132 C C . GLU A 1 152 ? 5.061 0.051 1.247 1.00 96.00 152 GLU A C 1
ATOM 1134 O O . GLU A 1 152 ? 4.691 0.162 2.410 1.00 96.00 152 GLU A O 1
ATOM 1139 N N . LYS A 1 153 ? 6.123 -0.678 0.897 1.00 97.31 153 LYS A N 1
ATOM 1140 C CA . LYS A 1 153 ? 6.982 -1.322 1.889 1.00 97.31 153 LYS A CA 1
ATOM 1141 C C . LYS A 1 153 ? 7.467 -0.309 2.926 1.00 97.31 153 LYS A C 1
ATOM 1143 O O . LYS A 1 153 ? 7.353 -0.560 4.125 1.00 97.31 153 LYS A O 1
ATOM 1148 N N . LEU A 1 154 ? 7.936 0.860 2.485 1.00 97.19 154 LEU A N 1
ATOM 1149 C CA . LEU A 1 154 ? 8.350 1.938 3.383 1.00 97.19 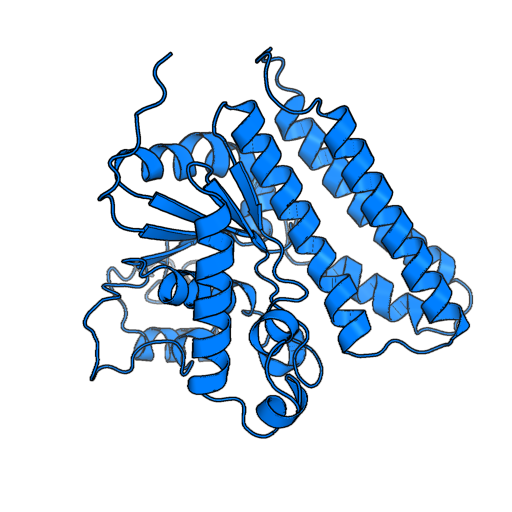154 LEU A CA 1
ATOM 1150 C C . LEU A 1 154 ? 7.179 2.470 4.235 1.00 97.19 154 LEU A C 1
ATOM 1152 O O . LEU A 1 154 ? 7.353 2.721 5.430 1.00 97.19 154 LEU A O 1
ATOM 1156 N N . ALA A 1 155 ? 5.977 2.591 3.665 1.00 96.38 155 ALA A N 1
ATOM 1157 C CA . ALA A 1 155 ? 4.777 2.995 4.403 1.00 96.38 155 ALA A CA 1
ATOM 1158 C C . ALA A 1 155 ? 4.359 1.956 5.464 1.00 96.38 155 ALA A C 1
ATOM 1160 O O . ALA A 1 155 ? 4.044 2.324 6.601 1.00 96.38 155 ALA A O 1
ATOM 1161 N N . CYS A 1 156 ? 4.413 0.663 5.137 1.00 97.50 156 CYS A N 1
ATOM 1162 C CA . CYS A 1 156 ? 4.133 -0.433 6.062 1.00 97.50 156 CYS A CA 1
ATOM 1163 C C . CYS A 1 156 ? 5.146 -0.481 7.208 1.00 97.50 156 CYS A C 1
ATOM 1165 O O . CYS A 1 156 ? 4.745 -0.672 8.354 1.00 97.50 156 CYS A O 1
ATOM 1167 N N . LEU A 1 157 ? 6.440 -0.284 6.926 1.00 95.62 157 LEU A N 1
ATOM 1168 C CA . LEU A 1 157 ? 7.490 -0.252 7.951 1.00 95.62 157 LEU A CA 1
ATOM 1169 C C . LEU A 1 157 ? 7.230 0.849 8.987 1.00 95.62 157 LEU A C 1
ATOM 1171 O O . LEU A 1 157 ? 7.272 0.589 10.190 1.00 95.62 157 LEU A O 1
ATOM 1175 N N . ILE A 1 158 ? 6.894 2.055 8.527 1.00 94.56 158 ILE A N 1
ATOM 1176 C CA . ILE A 1 158 ? 6.593 3.195 9.402 1.00 94.56 158 ILE A CA 1
ATOM 1177 C C . ILE A 1 158 ? 5.298 2.962 10.189 1.00 94.56 158 ILE A C 1
ATOM 1179 O O . ILE A 1 158 ? 5.268 3.177 11.400 1.00 94.56 158 ILE A O 1
ATOM 1183 N N . THR A 1 159 ? 4.247 2.463 9.535 1.00 95.62 159 THR A N 1
ATOM 1184 C CA . THR A 1 159 ? 2.959 2.170 10.187 1.00 95.62 159 THR A CA 1
ATOM 1185 C C . THR A 1 159 ? 3.106 1.091 11.260 1.00 95.62 159 THR A C 1
ATOM 1187 O O . THR A 1 159 ? 2.636 1.266 12.385 1.00 95.62 159 THR A O 1
ATOM 1190 N N . ALA A 1 160 ? 3.813 -0.000 10.950 1.00 94.88 160 ALA A N 1
ATOM 1191 C CA . ALA A 1 160 ? 4.094 -1.068 11.903 1.00 94.88 160 ALA A CA 1
ATOM 1192 C C . ALA A 1 160 ? 4.901 -0.550 13.098 1.00 94.88 160 ALA A C 1
ATOM 1194 O O . ALA A 1 160 ? 4.530 -0.811 14.238 1.00 94.88 160 ALA A O 1
ATOM 1195 N N . SER A 1 161 ? 5.952 0.235 12.853 1.00 92.06 161 SER A N 1
ATOM 1196 C CA . SER A 1 161 ? 6.766 0.809 13.927 1.00 92.06 161 SER A CA 1
ATOM 1197 C C . SER A 1 161 ? 5.992 1.805 14.790 1.00 92.06 161 SER A C 1
ATOM 1199 O O . SER A 1 161 ? 6.212 1.858 15.997 1.00 92.06 161 SER A O 1
ATOM 1201 N N . SER A 1 162 ? 5.081 2.584 14.200 1.00 91.88 162 SER A N 1
ATOM 1202 C CA . SER A 1 162 ? 4.216 3.513 14.933 1.00 91.88 162 SER A CA 1
ATOM 1203 C C . SER A 1 162 ? 3.263 2.769 15.876 1.00 91.88 162 SER A C 1
ATOM 1205 O O . SER A 1 162 ? 3.127 3.142 17.040 1.00 91.88 162 SER A O 1
ATOM 1207 N N . LEU A 1 163 ? 2.677 1.657 15.422 1.00 92.00 163 LEU A N 1
ATOM 1208 C CA . LEU A 1 163 ? 1.880 0.766 16.272 1.00 92.00 163 LEU A CA 1
ATOM 1209 C C . LEU A 1 163 ? 2.729 0.107 17.370 1.00 92.00 163 LEU A C 1
ATOM 1211 O O . LEU A 1 163 ? 2.331 0.110 18.536 1.00 92.00 163 LEU A O 1
ATOM 1215 N N . GLU A 1 164 ? 3.915 -0.410 17.030 1.00 90.12 164 GLU A N 1
ATOM 1216 C CA . GLU A 1 164 ? 4.813 -1.051 18.000 1.00 90.12 164 GLU A CA 1
ATOM 1217 C C . GLU A 1 164 ? 5.284 -0.074 19.084 1.00 90.12 164 GLU A C 1
ATOM 1219 O O . GLU A 1 164 ? 5.320 -0.442 20.260 1.00 90.12 164 GLU A O 1
ATOM 1224 N N . HIS A 1 165 ? 5.564 1.185 18.725 1.00 85.62 165 HIS A N 1
ATOM 1225 C CA . HIS A 1 165 ? 5.899 2.248 19.678 1.00 85.62 165 HIS A CA 1
ATOM 1226 C C . HIS A 1 165 ? 4.768 2.497 20.689 1.00 85.62 165 HIS A C 1
ATOM 1228 O O . HIS A 1 165 ? 5.022 2.771 21.861 1.00 85.62 165 HIS A O 1
ATOM 1234 N N . ARG A 1 166 ? 3.513 2.310 20.266 1.00 87.06 166 ARG A N 1
ATOM 1235 C CA . ARG A 1 166 ? 2.309 2.408 21.108 1.00 87.06 166 ARG A CA 1
ATOM 1236 C C . ARG A 1 166 ? 1.958 1.103 21.833 1.00 87.06 166 ARG A C 1
ATOM 1238 O O . ARG A 1 166 ? 0.893 0.996 22.435 1.00 87.06 166 ARG A O 1
ATOM 1245 N N . GLY A 1 167 ? 2.824 0.088 21.781 1.00 88.38 167 GLY A N 1
ATOM 1246 C CA . GLY A 1 167 ? 2.599 -1.212 22.421 1.00 88.38 167 GLY A CA 1
ATOM 1247 C C . GLY A 1 167 ? 1.627 -2.131 21.671 1.00 88.38 167 GLY A C 1
ATOM 1248 O O . GLY A 1 167 ? 1.223 -3.168 22.204 1.00 88.38 167 GLY A O 1
ATOM 1249 N N . VAL A 1 168 ? 1.262 -1.789 20.434 1.00 90.94 168 VAL A N 1
ATOM 1250 C CA . VAL A 1 168 ? 0.417 -2.611 19.569 1.00 90.94 168 VAL A CA 1
ATOM 1251 C C . VAL A 1 168 ? 1.309 -3.458 18.666 1.00 90.94 168 VAL A C 1
ATOM 1253 O O . VAL A 1 168 ? 2.008 -2.953 17.794 1.00 90.94 168 VAL A O 1
ATOM 1256 N N . ARG A 1 169 ? 1.293 -4.780 18.861 1.00 93.38 169 ARG A N 1
ATOM 1257 C CA . ARG A 1 169 ? 2.153 -5.686 18.086 1.00 93.38 169 ARG A CA 1
ATOM 1258 C C . ARG A 1 169 ? 1.685 -5.781 16.635 1.00 93.38 169 ARG A C 1
ATOM 1260 O O . ARG A 1 169 ? 0.581 -6.263 16.371 1.00 93.38 169 ARG A O 1
ATOM 1267 N N . ALA A 1 170 ? 2.558 -5.405 15.710 1.00 95.25 170 ALA A N 1
ATOM 1268 C CA . ALA A 1 170 ? 2.309 -5.409 14.275 1.00 95.25 170 ALA A CA 1
ATOM 1269 C C . ALA A 1 170 ? 3.351 -6.270 13.539 1.00 95.25 170 ALA A C 1
ATOM 1271 O O . ALA A 1 170 ? 4.426 -6.555 14.059 1.00 95.25 170 ALA A O 1
ATOM 1272 N N . LYS A 1 171 ? 3.027 -6.738 12.333 1.00 96.94 171 LYS A N 1
ATOM 1273 C CA . LYS A 1 171 ? 3.957 -7.455 11.453 1.00 96.94 171 LYS A CA 1
ATOM 1274 C C . LYS A 1 171 ? 3.720 -7.010 10.020 1.00 96.94 171 LYS A C 1
ATOM 1276 O O . LYS A 1 171 ? 2.604 -7.110 9.524 1.00 96.94 171 LYS A O 1
ATOM 1281 N N . VAL A 1 172 ? 4.782 -6.565 9.357 1.00 98.00 172 VAL A N 1
ATOM 1282 C CA . VAL A 1 172 ? 4.730 -6.235 7.930 1.00 98.00 172 VAL A CA 1
ATOM 1283 C C . VAL A 1 172 ? 4.555 -7.510 7.102 1.00 98.00 172 VAL A C 1
ATOM 1285 O O . VAL A 1 172 ? 5.236 -8.511 7.342 1.00 98.00 172 VAL A O 1
ATOM 1288 N N . VAL A 1 173 ? 3.650 -7.459 6.128 1.00 98.31 173 VAL A N 1
ATOM 1289 C CA . VAL A 1 173 ? 3.376 -8.512 5.150 1.00 98.31 173 VAL A CA 1
ATOM 1290 C C . VAL A 1 173 ? 3.648 -7.952 3.761 1.00 98.31 173 VAL A C 1
ATOM 1292 O O . VAL A 1 173 ? 2.937 -7.081 3.273 1.00 98.31 173 VAL A O 1
ATOM 1295 N N . LEU A 1 174 ? 4.703 -8.471 3.145 1.00 97.31 174 LEU A N 1
ATOM 1296 C CA . LEU A 1 174 ? 5.141 -8.094 1.809 1.00 97.31 174 LEU A CA 1
ATOM 1297 C C . LEU A 1 174 ? 4.481 -9.000 0.764 1.00 97.31 174 LEU A C 1
ATOM 1299 O O . LEU A 1 174 ? 4.566 -10.236 0.861 1.00 97.31 174 LEU A O 1
ATOM 1303 N N . LEU A 1 175 ? 3.813 -8.388 -0.213 1.00 96.31 175 LEU A N 1
ATOM 1304 C CA . LEU A 1 175 ? 3.100 -9.083 -1.286 1.00 96.31 175 LEU A CA 1
ATOM 1305 C C . LEU A 1 175 ? 3.790 -8.967 -2.653 1.00 96.31 175 LEU A C 1
ATOM 1307 O O . LEU A 1 175 ? 3.232 -9.440 -3.637 1.00 96.31 175 LEU A O 1
ATOM 1311 N N . ASP A 1 176 ? 5.005 -8.418 -2.730 1.00 91.06 176 ASP A N 1
ATOM 1312 C CA . ASP A 1 176 ? 5.726 -8.132 -3.985 1.00 91.06 176 ASP A CA 1
ATOM 1313 C C . ASP A 1 176 ? 5.915 -9.365 -4.885 1.00 91.06 176 ASP A C 1
ATOM 1315 O O . ASP A 1 176 ? 5.933 -9.231 -6.101 1.00 91.06 176 ASP A O 1
ATOM 1319 N N . ASP A 1 177 ? 6.005 -10.557 -4.284 1.00 91.12 177 ASP A N 1
ATOM 1320 C CA . ASP A 1 177 ? 6.177 -11.843 -4.978 1.00 91.12 177 ASP A CA 1
ATOM 1321 C C . ASP A 1 177 ? 4.958 -12.774 -4.796 1.00 91.12 177 ASP A C 1
ATOM 1323 O O . ASP A 1 177 ? 5.072 -14.000 -4.885 1.00 91.12 177 ASP A O 1
ATOM 1327 N N . ILE A 1 178 ? 3.789 -12.245 -4.401 1.00 94.44 178 ILE A N 1
ATOM 1328 C CA . ILE A 1 178 ? 2.650 -13.097 -4.013 1.00 94.44 178 ILE A CA 1
ATOM 1329 C C . ILE A 1 178 ? 2.097 -13.908 -5.184 1.00 94.44 178 ILE A C 1
ATOM 1331 O O . ILE A 1 178 ? 1.663 -15.040 -4.982 1.00 94.44 178 ILE A O 1
ATOM 1335 N N . VAL A 1 179 ? 2.147 -13.349 -6.395 1.00 92.00 179 VAL A N 1
ATOM 1336 C CA . VAL A 1 179 ? 1.690 -14.014 -7.617 1.00 92.00 179 VAL A CA 1
ATOM 1337 C C . VAL A 1 179 ? 2.595 -15.207 -7.896 1.00 92.00 179 VAL A C 1
ATOM 1339 O O . VAL A 1 179 ? 2.120 -16.335 -7.968 1.00 92.00 179 VAL A O 1
ATOM 1342 N N . GLU A 1 180 ? 3.911 -15.012 -7.914 1.00 90.69 180 GLU A N 1
ATOM 1343 C CA . GLU A 1 180 ? 4.876 -16.098 -8.073 1.00 90.69 180 GLU A CA 1
ATOM 1344 C C . GLU A 1 180 ? 4.696 -17.169 -6.992 1.00 90.69 180 GLU A C 1
ATOM 1346 O O . GLU A 1 180 ? 4.688 -18.360 -7.292 1.00 90.69 180 GLU A O 1
ATOM 1351 N N . GLN A 1 181 ? 4.475 -16.760 -5.739 1.00 92.25 181 GLN A N 1
ATOM 1352 C CA . GLN A 1 181 ? 4.247 -17.682 -4.625 1.00 92.25 181 GLN A CA 1
ATOM 1353 C C . GLN A 1 181 ? 2.952 -18.491 -4.744 1.00 92.25 181 GLN A C 1
ATOM 1355 O O . GLN A 1 181 ? 2.917 -19.647 -4.319 1.00 92.25 181 GLN A O 1
ATOM 1360 N N . ALA A 1 182 ? 1.901 -17.906 -5.312 1.00 92.12 182 ALA A N 1
ATOM 1361 C CA . ALA A 1 182 ? 0.623 -18.568 -5.548 1.00 92.12 182 ALA A CA 1
ATOM 1362 C C . ALA A 1 182 ? 0.717 -19.647 -6.648 1.00 92.12 182 ALA A C 1
ATOM 1364 O O . ALA A 1 182 ? -0.038 -20.624 -6.621 1.00 92.12 182 ALA A O 1
ATOM 1365 N N . TYR A 1 183 ? 1.676 -19.500 -7.567 1.00 91.44 183 TYR A N 1
ATOM 1366 C CA . TYR A 1 183 ? 1.931 -20.408 -8.690 1.00 91.44 183 TYR A CA 1
ATOM 1367 C C . TYR A 1 183 ? 3.220 -21.234 -8.541 1.00 91.44 183 TYR A C 1
ATOM 1369 O O . TYR A 1 183 ? 3.618 -21.912 -9.479 1.00 91.44 183 TYR A O 1
ATOM 1377 N N . LEU A 1 184 ? 3.858 -21.255 -7.362 1.00 88.00 184 LEU A N 1
ATOM 1378 C CA . LEU A 1 184 ? 5.106 -22.009 -7.128 1.00 88.00 184 LEU A CA 1
ATOM 1379 C C . LEU A 1 184 ? 5.008 -23.504 -7.469 1.00 88.00 184 LEU A C 1
ATOM 1381 O O . LEU A 1 184 ? 6.009 -24.119 -7.830 1.00 88.00 184 LEU A O 1
ATOM 1385 N N . SER A 1 185 ? 3.829 -24.101 -7.290 1.00 85.31 185 SER A N 1
ATOM 1386 C CA . SER A 1 185 ? 3.565 -25.509 -7.600 1.00 85.31 185 SER A CA 1
ATOM 1387 C C . SER A 1 185 ? 3.036 -25.737 -9.018 1.00 85.31 185 SER A C 1
ATOM 1389 O O . SER A 1 185 ? 2.845 -26.891 -9.404 1.00 85.31 185 SER A O 1
ATOM 1391 N N . ASP A 1 186 ? 2.793 -24.671 -9.785 1.00 84.81 186 ASP A N 1
ATOM 1392 C CA . ASP A 1 186 ? 2.351 -24.761 -11.172 1.00 84.81 186 ASP A CA 1
ATOM 1393 C C . ASP A 1 186 ? 3.570 -24.946 -12.092 1.00 84.81 186 ASP A C 1
ATOM 1395 O O . ASP A 1 186 ? 4.470 -24.102 -12.093 1.00 84.81 186 ASP A O 1
ATOM 1399 N N . PRO A 1 187 ? 3.641 -26.032 -12.883 1.00 82.62 187 PRO A N 1
ATOM 1400 C CA . PRO A 1 187 ? 4.769 -26.272 -13.780 1.00 82.62 187 PRO A CA 1
ATOM 1401 C C . PRO A 1 187 ? 4.930 -25.201 -14.867 1.00 82.62 187 PRO A C 1
ATOM 1403 O O . PRO A 1 187 ? 6.030 -25.062 -15.399 1.00 82.62 187 PRO A O 1
ATOM 1406 N N . ASN A 1 188 ? 3.871 -24.455 -15.193 1.00 81.56 188 ASN A N 1
ATOM 1407 C CA . ASN A 1 188 ? 3.910 -23.374 -16.177 1.00 81.56 188 ASN A CA 1
ATOM 1408 C C . ASN A 1 188 ? 4.092 -21.991 -15.536 1.00 81.56 188 ASN A C 1
ATOM 1410 O O . ASN A 1 188 ? 4.082 -20.993 -16.256 1.00 81.56 188 ASN A O 1
ATOM 1414 N N . GLY A 1 189 ? 4.243 -21.930 -14.207 1.00 81.56 189 GLY A N 1
ATOM 1415 C CA . GLY A 1 189 ? 4.323 -20.676 -13.470 1.00 81.56 189 GLY A CA 1
ATOM 1416 C C . GLY A 1 189 ? 3.058 -19.819 -13.609 1.00 81.56 189 GLY A C 1
ATOM 1417 O O . GLY A 1 189 ? 2.005 -20.302 -14.036 1.00 81.56 189 GLY A O 1
ATOM 1418 N N . PRO A 1 190 ? 3.125 -18.536 -13.219 1.00 82.44 190 PRO A N 1
ATOM 1419 C CA . PRO A 1 190 ? 2.019 -17.604 -13.413 1.00 82.44 190 PRO A CA 1
ATOM 1420 C C . PRO A 1 190 ? 1.809 -17.205 -14.886 1.00 82.44 190 PRO A C 1
ATOM 1422 O O . PRO A 1 190 ? 0.745 -16.691 -15.218 1.00 82.44 190 PRO A O 1
ATOM 1425 N N . GLU A 1 191 ? 2.778 -17.446 -15.777 1.00 83.69 191 GLU A N 1
ATOM 1426 C CA . GLU A 1 191 ? 2.757 -16.992 -17.173 1.00 83.69 191 GLU A CA 1
ATOM 1427 C C . GLU A 1 191 ? 1.567 -17.538 -17.968 1.00 83.69 191 GLU A C 1
ATOM 1429 O O . GLU A 1 191 ? 0.934 -16.786 -18.703 1.00 83.69 191 GLU A O 1
ATOM 1434 N N . ALA A 1 192 ? 1.218 -18.815 -17.794 1.00 79.69 19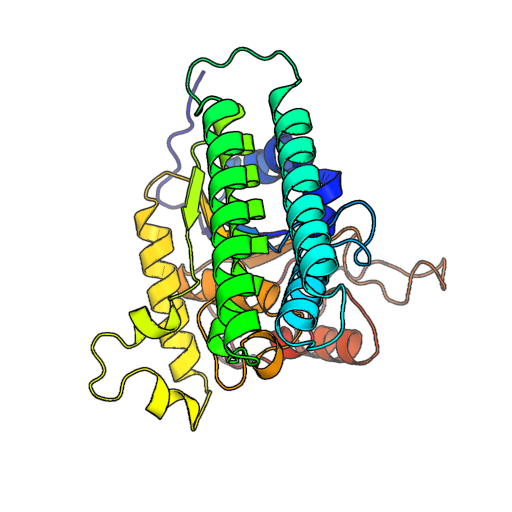2 ALA A N 1
ATOM 1435 C CA . ALA A 1 192 ? 0.045 -19.388 -18.457 1.00 79.69 192 ALA A CA 1
ATOM 1436 C C . ALA A 1 192 ? -1.266 -18.759 -17.955 1.00 79.69 192 ALA A C 1
ATOM 1438 O O . ALA A 1 192 ? -2.217 -18.594 -18.713 1.00 79.69 192 ALA A O 1
ATOM 1439 N N . ALA A 1 193 ? -1.315 -18.366 -16.680 1.00 80.31 193 ALA A N 1
ATOM 1440 C CA . ALA A 1 193 ? -2.498 -17.754 -16.085 1.00 80.31 193 ALA A CA 1
ATOM 1441 C C . ALA A 1 193 ? -2.672 -16.275 -16.484 1.00 80.31 193 ALA A C 1
ATOM 1443 O O . ALA A 1 193 ? -3.744 -15.704 -16.299 1.00 80.31 193 ALA A O 1
ATOM 1444 N N . TYR A 1 194 ? -1.638 -15.655 -17.056 1.00 82.62 194 TYR A N 1
ATOM 1445 C CA . TYR A 1 194 ? -1.683 -14.292 -17.580 1.00 82.62 194 TYR A CA 1
ATOM 1446 C C . TYR A 1 194 ? -2.410 -14.162 -18.920 1.00 82.62 194 TYR A C 1
ATOM 1448 O O . TYR A 1 194 ? -2.824 -13.056 -19.267 1.00 82.62 194 TYR A O 1
ATOM 1456 N N . GLU A 1 195 ? -2.578 -15.259 -19.662 1.00 77.00 195 GLU A N 1
ATOM 1457 C CA . GLU A 1 195 ? -3.327 -15.262 -20.925 1.00 77.00 195 GLU A CA 1
ATOM 1458 C C . GLU A 1 195 ? -4.834 -15.056 -20.702 1.00 77.00 195 GLU A C 1
ATOM 1460 O O . GLU A 1 195 ? -5.515 -14.497 -21.560 1.00 77.00 195 GLU A O 1
ATOM 1465 N N . GLU A 1 196 ? -5.342 -15.445 -19.529 1.00 73.19 196 GLU A N 1
ATOM 1466 C CA . GLU A 1 196 ? -6.750 -15.321 -19.154 1.00 73.19 196 GLU A CA 1
ATOM 1467 C C . GLU A 1 196 ? -6.875 -14.895 -17.682 1.00 73.19 196 GLU A C 1
ATOM 1469 O O . GLU A 1 196 ? -7.218 -15.680 -16.795 1.00 73.19 196 GLU A O 1
ATOM 1474 N N . LEU A 1 197 ? -6.574 -13.618 -17.410 1.00 81.56 197 LEU A N 1
ATOM 1475 C CA . LEU A 1 197 ? -6.814 -13.027 -16.092 1.00 81.56 197 LEU A CA 1
ATOM 1476 C C . LEU A 1 197 ? -8.314 -13.095 -15.771 1.00 81.56 197 LEU A C 1
ATOM 1478 O O . LEU A 1 197 ? -9.133 -12.424 -16.398 1.00 81.56 197 LEU A O 1
ATOM 1482 N N . GLY A 1 198 ? -8.670 -13.908 -14.780 1.00 81.38 198 GLY A N 1
ATOM 1483 C CA . GLY A 1 198 ? -10.058 -14.167 -14.411 1.00 81.38 198 GLY A CA 1
ATOM 1484 C C . GLY A 1 198 ? -10.234 -14.512 -12.932 1.00 81.38 198 GLY A C 1
ATOM 1485 O O . GLY A 1 198 ? -9.260 -14.513 -12.176 1.00 81.38 198 GLY A O 1
ATOM 1486 N N . PRO A 1 199 ? -11.467 -14.836 -12.501 1.00 82.38 199 PRO A N 1
ATOM 1487 C CA . PRO A 1 199 ? -11.786 -15.104 -11.096 1.00 82.38 199 PRO A CA 1
ATOM 1488 C C . PRO A 1 199 ? -10.838 -16.122 -10.448 1.00 82.38 199 PRO A C 1
ATOM 1490 O O . PRO A 1 199 ? -10.255 -15.848 -9.406 1.00 82.38 199 PRO A O 1
ATOM 1493 N N . HIS A 1 200 ? -10.560 -17.239 -11.129 1.00 85.25 200 HIS A N 1
ATOM 1494 C CA . HIS A 1 200 ? -9.666 -18.284 -10.620 1.00 85.25 200 HIS A CA 1
ATOM 1495 C C . HIS A 1 200 ? -8.233 -17.810 -10.344 1.00 85.25 200 HIS A C 1
ATOM 1497 O O . HIS A 1 200 ? -7.589 -18.307 -9.417 1.00 85.25 200 HIS A O 1
ATOM 1503 N N . PHE A 1 201 ? -7.725 -16.859 -11.134 1.00 88.06 201 PHE A N 1
ATOM 1504 C CA . PHE A 1 201 ? -6.399 -16.285 -10.923 1.00 88.06 201 PHE A CA 1
ATOM 1505 C C . PHE A 1 201 ? -6.360 -15.499 -9.609 1.00 88.06 201 PHE A C 1
ATOM 1507 O O . PHE A 1 201 ? -5.481 -15.720 -8.771 1.00 88.06 201 PHE A O 1
ATOM 1514 N N . TYR A 1 202 ? -7.348 -14.630 -9.400 1.00 88.88 202 TYR A N 1
ATOM 1515 C CA . TYR A 1 202 ? -7.427 -13.792 -8.209 1.00 88.88 202 TYR A CA 1
ATOM 1516 C C . TYR A 1 202 ? -7.860 -14.560 -6.956 1.00 88.88 202 TYR A C 1
ATOM 1518 O O . TYR A 1 202 ? -7.375 -14.244 -5.870 1.00 88.88 202 TYR A O 1
ATOM 1526 N N . ASP A 1 203 ? -8.683 -15.603 -7.082 1.00 89.12 203 ASP A N 1
ATOM 1527 C CA . ASP A 1 203 ? -9.031 -16.509 -5.980 1.00 89.12 203 ASP A CA 1
ATOM 1528 C C . ASP A 1 203 ? -7.770 -17.160 -5.408 1.00 89.12 203 ASP A C 1
ATOM 1530 O O . ASP A 1 203 ? -7.540 -17.164 -4.197 1.00 89.12 203 ASP A O 1
ATOM 1534 N N . ARG A 1 204 ? -6.900 -17.663 -6.290 1.00 91.50 204 ARG A N 1
ATOM 1535 C CA . ARG A 1 204 ? -5.639 -18.297 -5.898 1.00 91.50 204 ARG A CA 1
ATOM 1536 C C . ARG A 1 204 ? -4.714 -17.321 -5.169 1.00 91.50 204 ARG A C 1
ATOM 1538 O O . ARG A 1 204 ? -4.115 -17.686 -4.156 1.00 91.50 204 ARG A O 1
ATOM 1545 N N . ILE A 1 205 ? -4.611 -16.085 -5.656 1.00 93.19 205 ILE A N 1
ATOM 1546 C CA . ILE A 1 205 ? -3.829 -15.031 -4.996 1.00 93.19 205 ILE A CA 1
ATOM 1547 C C . ILE A 1 205 ? -4.443 -14.679 -3.642 1.00 93.19 205 ILE A C 1
ATOM 1549 O O . ILE A 1 205 ? -3.717 -14.618 -2.654 1.00 93.19 205 ILE A O 1
ATOM 1553 N N . SER A 1 206 ? -5.763 -14.511 -3.572 1.00 94.81 206 SER A N 1
ATOM 1554 C CA . SER A 1 206 ? -6.484 -14.183 -2.337 1.00 94.81 206 SER A CA 1
ATOM 1555 C C . SER A 1 206 ? -6.264 -15.254 -1.269 1.00 94.81 206 SER A C 1
ATOM 1557 O O . SER A 1 206 ? -5.925 -14.921 -0.135 1.00 94.81 206 SER A O 1
ATOM 1559 N N . ILE A 1 207 ? -6.328 -16.542 -1.632 1.00 94.44 207 ILE A N 1
ATOM 1560 C CA . ILE A 1 207 ? -5.986 -17.656 -0.732 1.00 94.44 207 ILE A CA 1
ATOM 1561 C C . ILE A 1 207 ? -4.553 -17.499 -0.207 1.00 94.44 207 ILE A C 1
ATOM 1563 O O . ILE A 1 207 ? -4.324 -17.565 1.003 1.00 94.44 207 ILE A O 1
ATOM 1567 N N . LYS A 1 208 ? -3.584 -17.223 -1.090 1.00 96.69 208 LYS A N 1
ATOM 1568 C CA . LYS A 1 208 ? -2.176 -17.075 -0.696 1.00 96.69 208 LYS A CA 1
ATOM 1569 C C . LYS A 1 208 ? -1.925 -15.848 0.189 1.00 96.69 208 LYS A C 1
ATOM 1571 O O . LYS A 1 208 ? -1.129 -15.920 1.128 1.00 96.69 208 LYS A O 1
ATOM 1576 N N . ILE A 1 209 ? -2.614 -14.736 -0.073 1.00 97.62 209 ILE A N 1
ATOM 1577 C CA . ILE A 1 209 ? -2.620 -13.543 0.786 1.00 97.62 209 ILE A CA 1
ATOM 1578 C C . ILE A 1 209 ? -3.173 -13.905 2.169 1.00 97.62 209 ILE A C 1
ATOM 1580 O O . ILE A 1 209 ? -2.563 -13.560 3.184 1.00 97.62 209 ILE A O 1
ATOM 1584 N N . GLY A 1 210 ? -4.283 -14.647 2.213 1.00 97.25 210 GLY A N 1
ATOM 1585 C CA . GLY A 1 210 ? -4.896 -15.138 3.443 1.00 97.25 210 GLY A CA 1
ATOM 1586 C C . GLY A 1 210 ? -3.933 -15.961 4.296 1.00 97.25 210 GLY A C 1
ATOM 1587 O O . GLY A 1 210 ? -3.783 -15.686 5.488 1.00 97.25 210 GLY A O 1
ATOM 1588 N N . GLU A 1 211 ? -3.211 -16.906 3.687 1.00 97.06 211 GLU A N 1
ATOM 1589 C CA . GLU A 1 211 ? -2.162 -17.690 4.356 1.00 97.06 211 GLU A CA 1
ATOM 1590 C C . GLU A 1 211 ? -1.088 -16.784 4.982 1.00 97.06 211 GLU A C 1
ATOM 1592 O O . GLU A 1 211 ? -0.816 -16.885 6.182 1.00 97.06 211 GLU A O 1
ATOM 1597 N N . LYS A 1 212 ? -0.535 -15.833 4.214 1.00 97.69 212 LYS A N 1
ATOM 1598 C CA . LYS A 1 212 ? 0.479 -14.888 4.719 1.00 97.69 212 LYS A CA 1
ATOM 1599 C C . LYS A 1 212 ? -0.024 -14.020 5.869 1.00 97.69 212 LYS A C 1
ATOM 1601 O O . LYS A 1 212 ? 0.716 -13.738 6.815 1.00 97.69 212 LYS A O 1
ATOM 1606 N N . ILE A 1 213 ? -1.276 -13.575 5.798 1.00 97.56 213 ILE A N 1
ATOM 1607 C CA . ILE A 1 213 ? -1.898 -12.810 6.878 1.00 97.56 213 ILE A CA 1
ATOM 1608 C C . ILE A 1 213 ? -2.019 -13.684 8.135 1.00 97.56 213 ILE A C 1
ATOM 1610 O O . ILE A 1 213 ? -1.670 -13.236 9.230 1.00 97.56 213 ILE A O 1
ATOM 1614 N N . GLN A 1 214 ? -2.432 -14.944 7.999 1.00 95.31 214 GLN A N 1
ATOM 1615 C CA . GLN A 1 214 ? -2.560 -15.867 9.129 1.00 95.31 214 GLN A CA 1
ATOM 1616 C C . GLN A 1 214 ? -1.212 -16.187 9.801 1.00 95.31 214 GLN A C 1
ATOM 1618 O O . GLN A 1 214 ? -1.163 -16.311 11.027 1.00 95.31 214 GLN A O 1
ATOM 1623 N N . GLU A 1 215 ? -0.096 -16.200 9.061 1.00 96.44 215 GLU A N 1
ATOM 1624 C CA . GLU A 1 215 ? 1.267 -16.330 9.615 1.00 96.44 215 GLU A CA 1
ATOM 1625 C C . GLU A 1 215 ? 1.671 -15.185 10.570 1.00 96.44 215 GLU A C 1
ATOM 1627 O O . GLU A 1 215 ? 2.692 -15.256 11.272 1.00 96.44 215 GLU A O 1
ATOM 1632 N N . CYS A 1 216 ? 0.909 -14.088 10.610 1.00 95.69 216 CYS A N 1
ATOM 1633 C CA . CYS A 1 216 ? 1.108 -13.031 11.602 1.00 95.69 216 CYS A CA 1
ATOM 1634 C C . CYS A 1 216 ? 0.710 -13.482 13.014 1.00 95.69 216 CYS A C 1
ATOM 1636 O O . CYS A 1 216 ? 1.260 -12.959 13.992 1.00 95.69 216 CYS A O 1
ATOM 1638 N N . GLY A 1 217 ? -0.163 -14.488 13.125 1.00 93.06 217 GLY A N 1
ATOM 1639 C CA . GLY A 1 217 ? -0.687 -14.994 14.385 1.00 93.06 217 GLY A CA 1
ATOM 1640 C C . GLY A 1 217 ? -1.514 -13.936 15.108 1.00 93.06 217 GLY A C 1
ATOM 1641 O O . GLY A 1 217 ? -2.574 -13.517 14.648 1.00 93.06 217 GLY A O 1
ATOM 1642 N N . ASP A 1 218 ? -1.019 -13.507 16.262 1.00 90.31 218 ASP A N 1
ATOM 1643 C CA . ASP A 1 218 ? -1.652 -12.519 17.135 1.00 90.31 218 ASP A CA 1
ATOM 1644 C C . ASP A 1 218 ? -1.226 -11.067 16.852 1.00 90.31 218 ASP A C 1
ATOM 1646 O O . ASP A 1 218 ? -1.778 -10.136 17.441 1.00 90.31 218 ASP A O 1
ATOM 1650 N N . ARG A 1 219 ? -0.275 -10.859 15.937 1.00 95.06 219 ARG A N 1
ATOM 1651 C CA . ARG A 1 219 ? 0.172 -9.535 15.480 1.00 95.06 219 ARG A CA 1
ATOM 1652 C C . ARG A 1 219 ? -0.786 -8.980 14.433 1.00 95.06 219 ARG A C 1
ATOM 1654 O O . ARG A 1 219 ? -1.393 -9.741 13.687 1.00 95.06 219 ARG A O 1
ATOM 1661 N N . ILE A 1 220 ? -0.916 -7.657 14.370 1.00 96.94 220 ILE A N 1
ATOM 1662 C CA . ILE A 1 220 ? -1.663 -6.976 13.303 1.00 96.94 220 ILE A CA 1
ATOM 1663 C C . ILE A 1 220 ? -0.877 -7.095 11.992 1.00 96.94 220 ILE A C 1
ATOM 1665 O O . ILE A 1 220 ? 0.263 -6.628 11.952 1.00 96.94 220 ILE A O 1
ATOM 1669 N N . PRO A 1 221 ? -1.446 -7.691 10.935 1.00 98.44 221 PRO A N 1
ATOM 1670 C CA . PRO A 1 221 ? -0.846 -7.684 9.606 1.00 98.44 221 PRO A CA 1
ATOM 1671 C C . PRO A 1 221 ? -0.867 -6.266 9.024 1.00 98.44 221 PRO A C 1
ATOM 1673 O O . PRO A 1 221 ? -1.935 -5.666 8.919 1.00 98.44 221 PRO A O 1
ATOM 1676 N N . ILE A 1 222 ? 0.300 -5.751 8.639 1.00 98.50 222 ILE A N 1
ATOM 1677 C CA . ILE A 1 222 ? 0.469 -4.490 7.907 1.00 98.50 222 ILE A CA 1
ATOM 1678 C C . ILE A 1 222 ? 0.929 -4.840 6.493 1.00 98.50 222 ILE A C 1
ATOM 1680 O O . ILE A 1 222 ? 2.099 -5.138 6.265 1.00 98.50 222 ILE A O 1
ATOM 1684 N N . VAL A 1 223 ? -0.018 -4.887 5.574 1.00 98.69 223 VAL A N 1
ATOM 1685 C CA . VAL A 1 223 ? 0.088 -5.471 4.240 1.00 98.69 223 VAL A CA 1
ATOM 1686 C C . VAL A 1 223 ? 0.373 -4.383 3.202 1.00 98.69 223 VAL A C 1
ATOM 1688 O O . VAL A 1 223 ? -0.238 -3.312 3.237 1.00 98.69 223 VAL A O 1
ATOM 1691 N N . THR A 1 224 ? 1.287 -4.649 2.270 1.00 97.94 224 THR A N 1
ATOM 1692 C CA . THR A 1 224 ? 1.505 -3.780 1.101 1.00 97.94 224 THR A CA 1
ATOM 1693 C C . THR A 1 224 ? 0.291 -3.837 0.166 1.00 97.94 224 THR A C 1
ATOM 1695 O O . THR A 1 224 ? -0.238 -4.913 -0.103 1.00 97.94 224 THR A O 1
ATOM 1698 N N . GLY A 1 225 ? -0.179 -2.692 -0.333 1.00 94.75 225 GLY A N 1
ATOM 1699 C CA . GLY A 1 225 ? -1.269 -2.621 -1.318 1.00 94.75 225 GLY A CA 1
ATOM 1700 C C . GLY A 1 225 ? -0.905 -3.122 -2.727 1.00 94.75 225 GLY A C 1
ATOM 1701 O O . GLY A 1 225 ? -1.776 -3.431 -3.527 1.00 94.75 225 GLY A O 1
ATOM 1702 N N . PHE A 1 226 ? 0.372 -3.231 -3.028 1.00 93.38 226 PHE A N 1
ATOM 1703 C CA . PHE A 1 226 ? 1.022 -3.686 -4.230 1.00 93.38 226 PHE A CA 1
ATOM 1704 C C . PHE A 1 226 ? 1.223 -5.173 -4.035 1.00 93.38 226 PHE A C 1
ATOM 1706 O O . PHE A 1 226 ? 1.785 -5.615 -3.025 1.00 93.38 226 PHE A O 1
ATOM 1713 N N . PHE A 1 227 ? 0.752 -5.937 -5.008 1.00 89.81 227 PHE A N 1
ATOM 1714 C CA . PHE A 1 227 ? 0.764 -7.382 -4.964 1.00 89.81 227 PHE A CA 1
ATOM 1715 C C . PHE A 1 227 ? 1.324 -7.913 -6.283 1.00 89.81 227 PHE A C 1
ATOM 1717 O O . PHE A 1 227 ? 0.705 -7.763 -7.328 1.00 89.81 227 PHE A O 1
ATOM 1724 N N . GLY A 1 228 ? 2.485 -8.561 -6.221 1.00 85.69 228 GLY A N 1
ATOM 1725 C CA . GLY A 1 228 ? 3.040 -9.327 -7.335 1.00 85.69 228 GLY A CA 1
ATOM 1726 C C . GLY A 1 228 ? 3.414 -8.531 -8.584 1.00 85.69 228 GLY A C 1
ATOM 1727 O O . GLY A 1 228 ? 2.964 -7.414 -8.829 1.00 85.69 228 GLY A O 1
ATOM 1728 N N . ALA A 1 229 ? 4.211 -9.160 -9.440 1.00 81.38 229 ALA A N 1
ATOM 1729 C CA . ALA A 1 229 ? 4.293 -8.734 -10.828 1.00 81.38 229 ALA A CA 1
ATOM 1730 C C . ALA A 1 229 ? 3.023 -9.171 -11.574 1.00 81.38 229 ALA A C 1
ATOM 1732 O O . ALA A 1 229 ? 2.576 -10.306 -11.426 1.00 81.38 229 ALA A O 1
ATOM 1733 N N . MET A 1 230 ? 2.475 -8.289 -12.407 1.00 84.94 230 MET A N 1
ATOM 1734 C CA . MET A 1 230 ? 1.352 -8.593 -13.304 1.00 84.94 230 MET A CA 1
ATOM 1735 C C . MET A 1 230 ? 1.785 -8.452 -14.771 1.00 84.94 230 MET A C 1
ATOM 1737 O O . MET A 1 230 ? 2.808 -7.812 -15.056 1.00 84.94 230 MET A O 1
ATOM 1741 N N . PRO A 1 231 ? 1.020 -8.994 -15.737 1.00 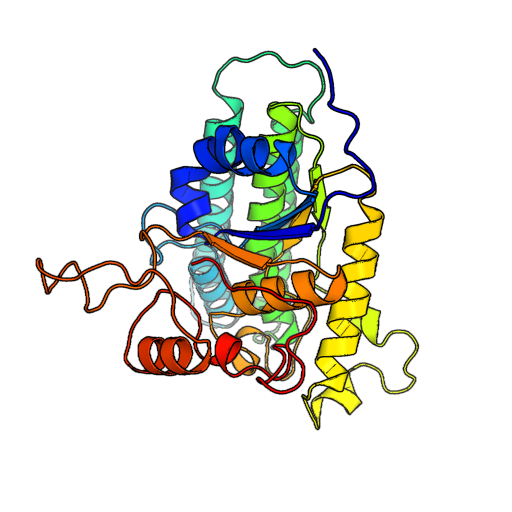81.94 231 PRO A N 1
ATOM 1742 C CA . PRO A 1 231 ? 1.270 -8.756 -17.157 1.00 81.94 231 PRO A CA 1
ATOM 1743 C C . PRO A 1 231 ? 1.375 -7.261 -17.438 1.00 81.94 231 PRO A C 1
ATOM 1745 O O . PRO A 1 231 ? 0.536 -6.487 -16.997 1.00 81.94 231 PRO A O 1
ATOM 1748 N N . HIS A 1 232 ? 2.399 -6.828 -18.170 1.00 80.00 232 HIS A N 1
ATOM 1749 C CA . HIS A 1 232 ? 2.582 -5.415 -18.532 1.00 80.00 232 HIS A CA 1
ATOM 1750 C C . HIS A 1 232 ? 2.718 -4.423 -17.351 1.00 80.00 232 HIS A C 1
ATOM 1752 O O . HIS A 1 232 ? 2.758 -3.224 -17.616 1.00 80.00 232 HIS A O 1
ATOM 1758 N N . SER A 1 233 ? 2.874 -4.894 -16.103 1.00 84.69 233 SER A N 1
ATOM 1759 C CA . SER A 1 233 ? 2.854 -4.174 -14.806 1.00 84.69 233 SER A CA 1
ATOM 1760 C C . SER A 1 233 ? 1.512 -4.181 -14.067 1.00 84.69 233 SER A C 1
ATOM 1762 O O . SER A 1 233 ? 0.444 -4.174 -14.685 1.00 84.69 233 SER A O 1
ATOM 1764 N N . LEU A 1 234 ? 1.560 -4.127 -12.730 1.00 84.75 234 LEU A N 1
ATOM 1765 C CA . LEU A 1 234 ? 0.364 -4.003 -11.886 1.00 84.75 234 LEU A CA 1
ATOM 1766 C C . LEU A 1 234 ? -0.388 -2.700 -12.176 1.00 84.75 234 LEU A C 1
ATOM 1768 O O . LEU A 1 234 ? -1.611 -2.701 -12.300 1.00 84.75 234 LEU A O 1
ATOM 1772 N N . LEU A 1 235 ? 0.345 -1.597 -12.346 1.00 82.75 235 LEU A N 1
ATOM 1773 C CA . LEU A 1 235 ? -0.246 -0.290 -12.631 1.00 82.75 235 LEU A CA 1
ATOM 1774 C C . LEU A 1 235 ? -0.984 -0.265 -13.977 1.00 82.75 235 LEU A C 1
ATOM 1776 O O . LEU A 1 235 ? -1.990 0.427 -14.099 1.00 82.75 235 LEU A O 1
ATOM 1780 N N . HIS A 1 236 ? -0.496 -1.001 -14.978 1.00 81.94 236 HIS A N 1
ATOM 1781 C CA . HIS A 1 236 ? -1.156 -1.106 -16.278 1.00 81.94 236 HIS A CA 1
ATOM 1782 C C . HIS A 1 236 ? -2.323 -2.100 -16.258 1.00 81.94 236 HIS A C 1
ATOM 1784 O O . HIS A 1 236 ? -3.365 -1.821 -16.839 1.00 81.94 236 HIS A O 1
ATOM 1790 N N . SER A 1 237 ? -2.153 -3.255 -15.608 1.00 79.06 237 SER A N 1
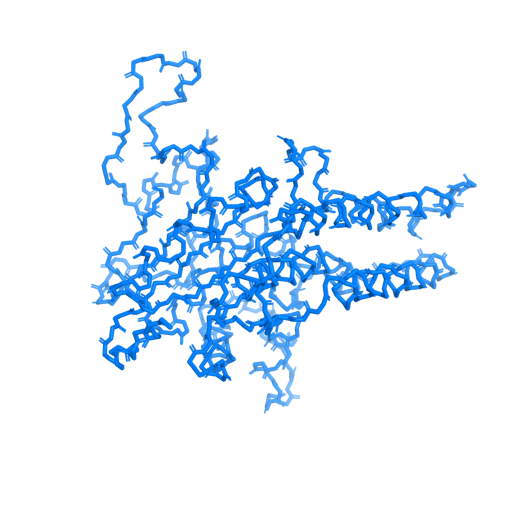ATOM 1791 C CA . SER A 1 237 ? -3.177 -4.308 -15.570 1.00 79.06 237 SER A CA 1
ATOM 1792 C C . SER A 1 237 ? -4.368 -3.980 -14.672 1.00 79.06 237 SER A C 1
ATOM 1794 O O . SER A 1 237 ? -5.482 -4.376 -14.987 1.00 79.06 237 SER A O 1
ATOM 1796 N N . VAL A 1 238 ? -4.133 -3.302 -13.546 1.00 78.06 238 VAL A N 1
ATOM 1797 C CA . VAL A 1 238 ? -5.152 -3.045 -12.510 1.00 78.06 238 VAL A CA 1
ATOM 1798 C C . VAL A 1 238 ? -5.464 -1.554 -12.361 1.00 78.06 238 VAL A C 1
ATOM 1800 O O . VAL A 1 238 ? -6.475 -1.190 -11.777 1.00 78.06 238 VAL A O 1
ATOM 1803 N N . GLY A 1 239 ? -4.621 -0.661 -12.879 1.00 80.56 239 GLY A N 1
ATOM 1804 C CA . GLY A 1 239 ? -4.849 0.778 -12.756 1.00 80.56 239 GLY A CA 1
ATOM 1805 C C . GLY A 1 239 ? -4.431 1.335 -11.395 1.00 80.56 239 GLY A C 1
ATOM 1806 O O . GLY A 1 239 ? -3.693 0.714 -10.637 1.00 80.56 239 GLY A O 1
ATOM 1807 N N . ARG A 1 240 ? -4.845 2.569 -11.081 1.00 75.88 240 ARG A N 1
ATOM 1808 C CA . ARG A 1 240 ? -4.366 3.311 -9.893 1.00 75.88 240 ARG A CA 1
ATOM 1809 C C . ARG A 1 240 ? -4.984 2.841 -8.571 1.00 75.88 240 ARG A C 1
ATOM 1811 O O . ARG A 1 240 ? -4.431 3.167 -7.520 1.00 75.88 240 ARG A O 1
ATOM 1818 N N . GLY A 1 241 ? -6.076 2.085 -8.609 1.00 80.31 241 GLY A N 1
ATOM 1819 C CA . GLY A 1 241 ? -6.743 1.504 -7.446 1.00 80.31 241 GLY A CA 1
ATOM 1820 C C . GLY A 1 241 ? -6.227 0.149 -7.004 1.00 80.31 241 GLY A C 1
ATOM 1821 O O . GLY A 1 241 ? -6.890 -0.500 -6.199 1.00 80.31 241 GLY A O 1
ATOM 1822 N N . TYR A 1 242 ? -5.055 -0.287 -7.475 1.00 88.88 242 TYR A N 1
ATOM 1823 C CA . TYR A 1 242 ? -4.509 -1.600 -7.123 1.00 88.88 242 TYR A CA 1
ATOM 1824 C C . TYR A 1 242 ? -4.436 -1.846 -5.607 1.00 88.88 242 TYR A C 1
ATOM 1826 O O . TYR A 1 242 ? -4.663 -2.972 -5.177 1.00 88.88 242 TYR A O 1
ATOM 1834 N N . SER A 1 243 ? -4.197 -0.818 -4.778 1.00 91.81 243 SER A N 1
ATOM 1835 C CA . SER A 1 243 ? -4.204 -0.981 -3.317 1.00 91.81 243 SER A CA 1
ATOM 1836 C C . SER A 1 243 ? -5.613 -1.217 -2.750 1.00 91.81 243 SER A C 1
ATOM 1838 O O . SER A 1 243 ? -5.749 -1.941 -1.766 1.00 91.81 243 SER A O 1
ATOM 1840 N N . ASP A 1 244 ? -6.653 -0.610 -3.335 1.00 90.69 244 ASP A N 1
ATOM 1841 C CA . ASP A 1 244 ? -8.052 -0.861 -2.947 1.00 90.69 244 ASP A CA 1
ATOM 1842 C C . ASP A 1 244 ? -8.435 -2.290 -3.377 1.00 90.69 244 ASP A C 1
ATOM 1844 O O . ASP A 1 244 ? -9.025 -3.050 -2.608 1.00 90.69 244 ASP A O 1
ATOM 1848 N N . PHE A 1 245 ? -7.991 -2.699 -4.569 1.00 89.94 245 PHE A N 1
ATOM 1849 C CA . PHE A 1 245 ? -8.149 -4.060 -5.071 1.00 89.94 245 PHE A CA 1
ATOM 1850 C C . PHE A 1 245 ? -7.433 -5.113 -4.211 1.00 89.94 245 PHE A C 1
ATOM 1852 O O . PHE A 1 245 ? -8.011 -6.143 -3.864 1.00 89.94 245 PHE A O 1
ATOM 1859 N N . CYS A 1 246 ? -6.215 -4.819 -3.760 1.00 94.25 246 CYS A N 1
ATOM 1860 C CA . CYS A 1 246 ? -5.492 -5.649 -2.803 1.00 94.25 246 CYS A CA 1
ATOM 1861 C C . CYS A 1 246 ? -6.242 -5.788 -1.475 1.00 94.25 246 CYS A C 1
ATOM 1863 O O . CYS A 1 246 ? -6.285 -6.880 -0.913 1.00 94.25 246 CYS A O 1
ATOM 1865 N N . ALA A 1 247 ? -6.887 -4.724 -0.987 1.00 95.44 247 ALA A N 1
ATOM 1866 C CA . ALA A 1 247 ? -7.695 -4.792 0.228 1.00 95.44 247 ALA A CA 1
ATOM 1867 C C . ALA A 1 247 ? -8.908 -5.720 0.075 1.00 95.44 247 ALA A C 1
ATOM 1869 O O . ALA A 1 247 ? -9.194 -6.496 0.990 1.00 95.44 247 ALA A O 1
ATOM 1870 N N . ALA A 1 248 ? -9.561 -5.716 -1.089 1.00 92.62 248 ALA A N 1
ATOM 1871 C CA . ALA A 1 248 ? -10.618 -6.676 -1.395 1.00 92.62 248 ALA A CA 1
ATOM 1872 C C . ALA A 1 248 ? -10.094 -8.123 -1.426 1.00 92.62 248 ALA A C 1
ATOM 1874 O O . ALA A 1 248 ? -10.673 -8.992 -0.777 1.00 92.62 248 ALA A O 1
ATOM 1875 N N . MET A 1 249 ? -8.958 -8.384 -2.081 1.00 94.19 249 MET A N 1
ATOM 1876 C CA . MET A 1 249 ? -8.341 -9.721 -2.069 1.00 94.19 249 MET A CA 1
ATOM 1877 C C . MET A 1 249 ? -7.894 -10.159 -0.669 1.00 94.19 249 MET A C 1
ATOM 1879 O O . MET A 1 249 ? -8.043 -11.326 -0.311 1.00 94.19 249 MET A O 1
ATOM 1883 N N . CYS A 1 250 ? -7.389 -9.235 0.158 1.00 96.69 250 CYS A N 1
ATOM 1884 C CA . CYS A 1 250 ? -7.104 -9.503 1.567 1.00 96.69 250 CYS A CA 1
ATOM 1885 C C . CYS A 1 250 ? -8.370 -9.954 2.298 1.00 96.69 250 CYS A C 1
ATOM 1887 O O . CYS A 1 250 ? -8.323 -10.938 3.034 1.00 96.69 250 CYS A O 1
ATOM 1889 N N . ALA A 1 251 ? -9.490 -9.257 2.086 1.00 95.19 251 ALA A N 1
ATOM 1890 C CA . ALA A 1 251 ? -10.761 -9.570 2.725 1.00 95.19 251 ALA A CA 1
ATOM 1891 C C . ALA A 1 251 ? -11.300 -10.934 2.297 1.00 95.19 251 ALA A C 1
ATOM 1893 O O . ALA A 1 251 ? -11.646 -11.735 3.163 1.00 95.19 251 ALA A O 1
ATOM 1894 N N . VAL A 1 252 ? -11.284 -11.235 0.996 1.00 93.19 252 VAL A N 1
ATOM 1895 C CA . VAL A 1 252 ? -11.646 -12.561 0.474 1.00 93.19 252 VAL A CA 1
ATOM 1896 C C . VAL A 1 252 ? -10.740 -13.639 1.074 1.00 93.19 252 VAL A C 1
ATOM 1898 O O . VAL A 1 252 ? -11.227 -14.637 1.600 1.00 93.19 252 VAL A O 1
ATOM 1901 N N . GLY A 1 253 ? -9.424 -13.412 1.084 1.00 94.56 253 GLY A N 1
ATOM 1902 C CA . GLY A 1 253 ? -8.434 -14.366 1.584 1.00 94.56 253 GLY A CA 1
ATOM 1903 C C . GLY A 1 253 ? -8.565 -14.725 3.065 1.00 94.56 253 GLY A C 1
ATOM 1904 O O . GLY A 1 253 ? -8.218 -15.838 3.463 1.00 94.56 253 GLY A O 1
ATOM 1905 N N . ILE A 1 254 ? -9.058 -13.804 3.897 1.00 95.38 254 ILE A N 1
ATOM 1906 C CA . ILE A 1 254 ? -9.218 -14.022 5.346 1.00 95.38 254 ILE A CA 1
ATOM 1907 C C . ILE A 1 254 ? -10.674 -14.201 5.786 1.00 95.38 254 ILE A C 1
ATOM 1909 O O . ILE A 1 254 ? -10.913 -14.348 6.987 1.00 95.38 254 ILE A O 1
ATOM 1913 N N . GLY A 1 255 ? -11.630 -14.175 4.851 1.00 93.75 255 GLY A N 1
ATOM 1914 C CA . GLY A 1 255 ? -13.061 -14.183 5.158 1.00 93.75 255 GLY A CA 1
ATOM 1915 C C . GLY A 1 255 ? -13.472 -12.986 6.020 1.00 93.75 255 GLY A C 1
ATOM 1916 O O . GLY A 1 255 ? -14.125 -13.153 7.051 1.00 93.75 255 GLY A O 1
ATOM 1917 N N . ALA A 1 256 ? -13.011 -11.785 5.665 1.00 94.44 256 ALA A N 1
ATOM 1918 C CA . ALA A 1 256 ? -13.391 -10.564 6.365 1.00 94.44 256 ALA A CA 1
ATOM 1919 C C . ALA A 1 256 ? -14.856 -10.209 6.106 1.00 94.44 256 ALA A C 1
ATOM 1921 O O . ALA A 1 256 ? -15.371 -10.394 5.009 1.00 94.44 256 ALA A O 1
ATOM 1922 N N . ARG A 1 257 ? -15.503 -9.645 7.127 1.00 93.88 257 ARG A N 1
ATOM 1923 C CA . ARG A 1 257 ? -16.897 -9.194 7.074 1.00 93.88 257 ARG A CA 1
ATOM 1924 C C . ARG A 1 257 ? -17.069 -7.968 6.176 1.00 93.88 257 ARG A C 1
ATOM 1926 O O . ARG A 1 257 ? -18.108 -7.812 5.536 1.00 93.88 257 ARG A O 1
ATOM 1933 N N . GLU A 1 258 ? -16.068 -7.093 6.169 1.00 90.06 258 GLU A N 1
ATOM 1934 C CA . GLU A 1 258 ? -16.081 -5.839 5.420 1.00 90.06 258 GLU A CA 1
ATOM 1935 C C . GLU A 1 258 ? -14.666 -5.343 5.098 1.00 90.06 258 GLU A C 1
ATOM 1937 O O . GLU A 1 258 ? -13.682 -5.666 5.781 1.00 90.06 258 GLU A O 1
ATOM 1942 N N . VAL A 1 259 ? -14.604 -4.514 4.056 1.00 92.62 259 VAL A N 1
ATOM 1943 C CA . VAL A 1 259 ? -13.448 -3.690 3.700 1.00 92.62 259 VAL A CA 1
ATOM 1944 C C . VAL A 1 259 ? -13.795 -2.237 4.014 1.00 92.62 259 VAL A C 1
ATOM 1946 O O . VAL A 1 259 ? -14.825 -1.732 3.568 1.00 92.62 259 VAL A O 1
ATOM 1949 N N . GLN A 1 260 ? -12.920 -1.572 4.762 1.00 93.31 260 GLN A N 1
ATOM 1950 C CA . GLN A 1 260 ? -13.010 -0.158 5.105 1.00 93.31 260 GLN A CA 1
ATOM 1951 C C . GLN A 1 260 ? -11.947 0.620 4.324 1.00 93.31 260 GLN A C 1
ATOM 1953 O O . GLN A 1 260 ? -10.747 0.399 4.519 1.00 93.31 260 GLN A O 1
ATOM 1958 N N . ILE A 1 261 ? -12.362 1.532 3.445 1.00 90.50 261 ILE A N 1
ATOM 1959 C CA . ILE A 1 261 ? -11.442 2.350 2.643 1.00 90.50 261 ILE A CA 1
ATOM 1960 C C . ILE A 1 261 ? -11.325 3.744 3.265 1.00 90.50 261 ILE A C 1
ATOM 1962 O O . ILE A 1 261 ? -12.140 4.623 3.026 1.00 90.50 261 ILE A O 1
ATOM 1966 N N . TRP A 1 262 ? -10.261 3.982 4.026 1.00 89.56 262 TRP A N 1
ATOM 1967 C CA . TRP A 1 262 ? -10.059 5.237 4.748 1.00 89.56 262 TRP A CA 1
ATOM 1968 C C . TRP A 1 262 ? -9.464 6.332 3.852 1.00 89.56 262 TRP A C 1
ATOM 1970 O O . TRP A 1 262 ? -8.277 6.301 3.478 1.00 89.56 262 TRP A O 1
ATOM 1980 N N . LYS A 1 263 ? -10.284 7.343 3.545 1.00 80.25 263 LYS A N 1
ATOM 1981 C CA . LYS A 1 263 ? -9.927 8.535 2.755 1.00 80.25 263 LYS A CA 1
ATOM 1982 C C . LYS A 1 263 ? -10.091 9.829 3.564 1.00 80.25 263 LYS A C 1
ATOM 1984 O O . LYS A 1 263 ? -10.536 9.818 4.700 1.00 80.25 263 LYS A O 1
ATOM 1989 N N . GLU A 1 264 ? -9.678 10.954 2.977 1.00 74.19 264 GLU A N 1
ATOM 1990 C CA . GLU A 1 264 ? -9.801 12.301 3.574 1.00 74.19 264 GLU A CA 1
ATOM 1991 C C . GLU A 1 264 ? -11.194 12.931 3.378 1.00 74.19 264 GLU A C 1
ATOM 1993 O O . GLU A 1 264 ? -11.373 14.124 3.607 1.00 74.19 264 GLU A O 1
ATOM 1998 N N . VAL A 1 265 ? -12.161 12.154 2.894 1.00 75.56 265 VAL A N 1
ATOM 1999 C CA . VAL A 1 265 ? -13.546 12.576 2.665 1.00 75.56 265 VAL A CA 1
ATOM 2000 C C . VAL A 1 265 ? -14.467 11.641 3.433 1.00 75.56 265 VAL A C 1
ATOM 2002 O O . VAL A 1 265 ? -14.165 10.457 3.533 1.00 75.56 265 VAL A O 1
ATOM 2005 N N . ASP A 1 266 ? -15.593 12.159 3.922 1.00 77.06 266 ASP A N 1
ATOM 2006 C CA . ASP A 1 266 ? -16.534 11.422 4.785 1.00 77.06 266 ASP A CA 1
ATOM 2007 C C . ASP A 1 266 ? -17.306 10.286 4.074 1.00 77.06 266 ASP A C 1
ATOM 2009 O O . ASP A 1 266 ? -18.225 9.716 4.655 1.00 77.06 266 ASP A O 1
ATOM 2013 N N . GLY A 1 267 ? -16.990 10.003 2.807 1.00 82.88 267 GLY A N 1
ATOM 2014 C CA . GLY A 1 267 ? -17.632 8.982 1.980 1.00 82.88 267 GLY A CA 1
ATOM 2015 C C . GLY A 1 267 ? -18.120 9.526 0.635 1.00 82.88 267 GLY A C 1
ATOM 2016 O O . GLY A 1 267 ? -17.574 10.490 0.087 1.00 82.88 267 GLY A O 1
ATOM 2017 N N . ILE A 1 268 ? -19.154 8.894 0.073 1.00 84.88 268 ILE A N 1
ATOM 2018 C CA . ILE A 1 268 ? -19.760 9.302 -1.204 1.00 84.88 268 ILE A CA 1
ATOM 2019 C C . ILE A 1 268 ? -20.868 10.325 -0.955 1.00 84.88 268 ILE A C 1
ATOM 2021 O O . ILE A 1 268 ? -21.811 10.077 -0.206 1.00 84.88 268 ILE A O 1
ATOM 2025 N N . PHE A 1 269 ? -20.802 11.456 -1.652 1.00 87.12 269 PHE A N 1
ATOM 2026 C CA . PHE A 1 269 ? -21.831 12.491 -1.616 1.00 87.12 269 PHE A CA 1
ATOM 2027 C C . PHE A 1 269 ? -22.718 12.444 -2.866 1.00 87.12 269 PHE A C 1
ATOM 2029 O O . PHE A 1 269 ? -22.288 12.013 -3.933 1.00 87.12 269 PHE A O 1
ATOM 2036 N N . THR A 1 270 ? -23.945 12.965 -2.767 1.00 89.06 270 THR A N 1
ATOM 2037 C CA . THR A 1 270 ? -24.876 13.105 -3.907 1.00 89.06 270 THR A CA 1
ATOM 2038 C C . THR A 1 270 ? -24.318 13.944 -5.067 1.00 89.06 270 THR A C 1
ATOM 2040 O O . THR A 1 270 ? -24.838 13.883 -6.176 1.00 89.06 270 THR A O 1
ATOM 2043 N N . ALA A 1 271 ? -23.322 14.790 -4.797 1.00 86.62 271 ALA A N 1
ATOM 2044 C CA . ALA A 1 271 ? -22.563 15.588 -5.756 1.00 86.62 271 ALA A CA 1
ATOM 2045 C C . ALA A 1 271 ? -21.224 15.991 -5.113 1.00 86.62 271 ALA A C 1
ATOM 2047 O O . ALA A 1 271 ? -21.068 15.852 -3.902 1.00 86.62 271 ALA A O 1
ATOM 2048 N N . ASP A 1 272 ? -20.286 16.535 -5.893 1.00 85.75 272 ASP A N 1
ATOM 2049 C CA . ASP A 1 272 ? -19.028 17.093 -5.374 1.00 85.75 272 ASP A CA 1
ATOM 2050 C C . ASP A 1 272 ? -19.317 18.187 -4.318 1.00 85.75 272 ASP A C 1
ATOM 2052 O O . ASP A 1 272 ? -19.820 19.258 -4.688 1.00 85.75 272 ASP A O 1
ATOM 2056 N N . PRO A 1 273 ? -19.011 17.957 -3.025 1.00 85.00 273 PRO A N 1
ATOM 2057 C CA . PRO A 1 273 ? -19.375 18.878 -1.950 1.00 85.00 273 PRO A CA 1
ATOM 2058 C C . PRO A 1 273 ? -18.590 20.197 -2.001 1.00 85.00 273 PRO A C 1
ATOM 2060 O O . PRO A 1 273 ? -19.028 21.188 -1.418 1.00 85.00 273 PRO A O 1
ATOM 2063 N N . ILE A 1 274 ? -17.470 20.251 -2.737 1.00 85.38 274 ILE A N 1
ATOM 2064 C CA . ILE A 1 274 ? -16.710 21.490 -2.967 1.00 85.38 274 ILE A CA 1
ATOM 2065 C C . ILE A 1 274 ? -17.470 22.400 -3.940 1.00 85.38 274 ILE A C 1
ATOM 2067 O O . ILE A 1 274 ? -17.446 23.624 -3.806 1.00 85.38 274 ILE A O 1
ATOM 2071 N N . LYS A 1 275 ? -18.159 21.812 -4.925 1.00 88.50 275 LYS A N 1
ATOM 2072 C CA . LYS A 1 275 ? -18.912 22.550 -5.954 1.00 88.50 275 LYS A CA 1
ATOM 2073 C C . LYS A 1 275 ? -20.370 22.780 -5.565 1.00 88.50 275 LYS A C 1
ATOM 2075 O O . LYS A 1 275 ? -20.950 23.796 -5.940 1.00 88.50 275 LYS A O 1
ATOM 2080 N N . VAL A 1 276 ? -20.972 21.837 -4.844 1.00 90.62 276 VAL A N 1
ATOM 2081 C CA . VAL A 1 276 ? -22.394 21.832 -4.493 1.00 90.62 276 VAL A CA 1
ATOM 2082 C C . VAL A 1 276 ? -22.537 21.767 -2.976 1.00 90.62 276 VAL A C 1
ATOM 2084 O O . VAL A 1 276 ? -22.535 20.697 -2.382 1.00 90.62 276 VAL A O 1
ATOM 2087 N N . LEU A 1 277 ? -22.735 22.926 -2.343 1.00 89.69 277 LEU A N 1
ATOM 2088 C CA . LEU A 1 277 ? -22.843 23.040 -0.879 1.00 89.69 277 LEU A CA 1
ATOM 2089 C C . LEU A 1 277 ? -24.039 22.283 -0.275 1.00 89.69 277 LEU A C 1
ATOM 2091 O O . LEU A 1 277 ? -24.060 22.012 0.920 1.00 89.69 277 LEU A O 1
ATOM 2095 N N . SER A 1 278 ? -25.055 21.968 -1.082 1.00 93.56 278 SER A N 1
ATOM 2096 C CA . SER A 1 278 ? -26.217 21.175 -0.668 1.00 93.56 278 SER A CA 1
ATOM 2097 C C . SER A 1 278 ? -26.012 19.664 -0.813 1.00 93.56 278 SER A C 1
ATOM 2099 O O . SER A 1 278 ? -26.962 18.911 -0.573 1.00 93.56 278 SER A O 1
ATOM 2101 N N . ALA A 1 279 ? -24.818 19.218 -1.225 1.00 90.94 279 ALA A N 1
ATOM 2102 C CA . ALA A 1 279 ? -24.490 17.806 -1.345 1.00 90.94 279 ALA A CA 1
ATOM 2103 C C . ALA A 1 279 ? -24.640 17.101 0.007 1.00 90.94 279 ALA A C 1
ATOM 2105 O O . ALA A 1 279 ? -24.266 17.630 1.054 1.00 90.94 279 ALA A O 1
ATOM 2106 N N . ARG A 1 280 ? -25.218 15.901 -0.018 1.00 90.25 280 ARG A N 1
ATOM 2107 C CA . ARG A 1 280 ? -25.470 15.101 1.183 1.00 90.25 280 ARG A CA 1
ATOM 2108 C C . ARG A 1 280 ? -24.680 13.811 1.115 1.00 90.25 280 ARG A C 1
ATOM 2110 O O . ARG A 1 280 ? -24.556 13.239 0.035 1.00 90.25 280 ARG A O 1
ATOM 2117 N N . LEU A 1 281 ? -24.201 13.361 2.268 1.00 89.62 281 LEU A N 1
ATOM 2118 C CA . LEU A 1 281 ? -23.578 12.054 2.405 1.00 89.62 281 LEU A CA 1
ATOM 2119 C C . LEU A 1 281 ? -24.612 10.960 2.109 1.00 89.62 281 LEU A C 1
ATOM 2121 O O . LEU A 1 281 ? -25.729 10.989 2.637 1.00 89.62 281 LEU A O 1
ATOM 2125 N N . LEU A 1 282 ? -24.242 10.015 1.251 1.00 86.94 282 LEU A N 1
ATOM 2126 C CA . LEU A 1 282 ? -25.024 8.819 0.981 1.00 86.94 282 LEU A CA 1
ATOM 2127 C C . LEU A 1 282 ? -24.733 7.785 2.067 1.00 86.94 282 LEU A C 1
ATOM 2129 O O . LEU A 1 282 ? -23.590 7.388 2.258 1.00 86.94 282 LEU A O 1
ATOM 2133 N N . ALA A 1 283 ? -25.776 7.342 2.771 1.00 87.56 283 ALA A N 1
ATOM 2134 C CA . ALA A 1 283 ? -25.632 6.347 3.835 1.00 87.56 283 ALA A CA 1
ATOM 2135 C C . ALA A 1 283 ? -25.278 4.951 3.301 1.00 87.56 283 ALA A C 1
ATOM 2137 O O . ALA A 1 283 ? -24.590 4.190 3.971 1.00 87.56 283 ALA A O 1
ATOM 2138 N N . THR A 1 284 ? -25.774 4.608 2.111 1.00 85.81 284 THR A N 1
ATOM 2139 C CA . THR A 1 284 ? -25.532 3.324 1.450 1.00 85.81 284 THR A CA 1
ATOM 2140 C C . THR A 1 284 ? -25.517 3.530 -0.054 1.00 85.81 284 THR A C 1
ATOM 2142 O O . THR A 1 284 ? -26.350 4.272 -0.577 1.00 85.81 284 THR A O 1
ATOM 2145 N N . VAL A 1 285 ? -24.609 2.840 -0.736 1.00 84.25 285 VAL A N 1
ATOM 2146 C CA . VAL A 1 285 ? -24.507 2.804 -2.197 1.00 84.25 285 VAL A CA 1
ATOM 2147 C C . VAL A 1 285 ? -24.227 1.358 -2.599 1.00 84.25 285 VAL A C 1
ATOM 2149 O O . VAL A 1 285 ? -23.452 0.670 -1.932 1.00 84.25 285 VAL A O 1
ATOM 2152 N N . THR A 1 286 ? -24.881 0.867 -3.647 1.00 83.69 286 THR A N 1
ATOM 2153 C CA . THR A 1 286 ? -24.575 -0.454 -4.216 1.00 83.69 286 THR A CA 1
ATOM 2154 C C . THR A 1 286 ? -23.233 -0.427 -4.955 1.00 83.69 286 THR A C 1
ATOM 2156 O O . THR A 1 286 ? -22.771 0.633 -5.375 1.00 83.69 286 THR A O 1
ATOM 2159 N N . CYS A 1 287 ? -22.587 -1.582 -5.149 1.00 75.69 287 CYS A N 1
ATOM 2160 C CA . CYS A 1 287 ? -21.320 -1.629 -5.897 1.00 75.69 287 CYS A CA 1
ATOM 2161 C C . CYS A 1 287 ? -21.489 -1.111 -7.335 1.00 75.69 287 CYS A C 1
ATOM 2163 O O . CYS A 1 287 ? -20.627 -0.391 -7.827 1.00 75.69 287 CYS A O 1
ATOM 2165 N N . GLU A 1 288 ? -22.627 -1.414 -7.965 1.00 77.25 288 GLU A N 1
ATOM 2166 C CA . GLU A 1 288 ? -22.985 -0.951 -9.310 1.00 77.25 288 GLU A CA 1
ATOM 2167 C C . GLU A 1 288 ? -23.128 0.579 -9.358 1.00 77.25 288 GLU A C 1
ATOM 2169 O O . GLU A 1 288 ? -22.508 1.233 -10.193 1.00 77.25 288 GLU A O 1
ATOM 2174 N N . GLU A 1 289 ? -23.863 1.180 -8.416 1.00 81.38 289 GLU A N 1
ATOM 2175 C CA . GLU A 1 289 ? -23.986 2.642 -8.324 1.00 81.38 289 GLU A CA 1
ATOM 2176 C C . GLU A 1 289 ? -22.640 3.315 -8.036 1.00 81.38 289 GLU A C 1
ATOM 2178 O O . GLU A 1 289 ? -22.324 4.350 -8.622 1.00 81.38 289 GLU A O 1
ATOM 2183 N N . ALA A 1 290 ? -21.833 2.742 -7.140 1.00 79.50 290 ALA A N 1
ATOM 2184 C CA . ALA A 1 290 ? -20.523 3.283 -6.812 1.00 79.50 290 ALA A CA 1
ATOM 2185 C C . ALA A 1 290 ? -19.564 3.197 -8.015 1.00 79.50 290 ALA A C 1
ATOM 2187 O O . ALA A 1 290 ? -18.819 4.148 -8.252 1.00 79.50 290 ALA A O 1
ATOM 2188 N N . ALA A 1 291 ? -19.624 2.118 -8.807 1.00 76.06 291 ALA A N 1
ATOM 2189 C CA . ALA A 1 291 ? -18.826 1.961 -10.020 1.00 76.06 291 ALA A CA 1
ATOM 2190 C C . ALA A 1 291 ? -19.162 3.056 -11.041 1.00 76.06 291 ALA A C 1
ATOM 2192 O O . ALA A 1 291 ? -18.259 3.725 -11.544 1.00 76.06 291 ALA A O 1
ATOM 2193 N N . GLU A 1 292 ? -20.453 3.306 -11.273 1.00 80.06 292 GLU A N 1
ATOM 2194 C CA . GLU A 1 292 ? -20.923 4.374 -12.161 1.00 80.06 292 GLU A CA 1
ATOM 2195 C C . GLU A 1 292 ? -20.504 5.764 -11.653 1.00 80.06 292 GLU A C 1
ATOM 2197 O O . GLU A 1 292 ? -19.952 6.575 -12.399 1.00 80.06 292 GLU A O 1
ATOM 2202 N N . LEU A 1 293 ? -20.690 6.050 -10.360 1.00 79.31 293 LEU A N 1
ATOM 2203 C CA . LEU A 1 293 ? -20.295 7.334 -9.768 1.00 79.31 293 LEU A CA 1
ATOM 2204 C C . LEU A 1 293 ? -18.792 7.591 -9.899 1.00 79.31 293 LEU A C 1
ATOM 2206 O O . LEU A 1 293 ? -18.368 8.716 -10.183 1.00 79.31 293 LEU A O 1
ATOM 2210 N N . THR A 1 294 ? -17.979 6.560 -9.688 1.00 75.19 294 THR A N 1
ATOM 2211 C CA . THR A 1 294 ? -16.530 6.653 -9.829 1.00 75.19 294 THR A CA 1
ATOM 2212 C C . THR A 1 294 ? -16.109 6.791 -11.287 1.00 75.19 294 THR A C 1
ATOM 2214 O O . THR A 1 294 ? -15.249 7.625 -11.579 1.00 75.19 294 THR A O 1
ATOM 2217 N N . TYR A 1 295 ? -16.757 6.080 -12.212 1.00 72.25 295 TYR A N 1
ATOM 2218 C CA . TYR A 1 295 ? -16.520 6.228 -13.647 1.00 72.25 295 TYR A CA 1
ATOM 2219 C C . TYR A 1 295 ? -16.721 7.681 -14.118 1.00 72.25 295 TYR A C 1
ATOM 2221 O O . TYR A 1 295 ? -15.914 8.209 -14.884 1.00 72.25 295 TYR A O 1
ATOM 2229 N N . PHE A 1 296 ? -17.737 8.374 -13.591 1.00 75.19 296 PHE A N 1
ATOM 2230 C CA . PHE A 1 296 ? -18.019 9.780 -13.913 1.00 75.19 296 PHE A CA 1
ATOM 2231 C C . PHE A 1 296 ? -17.269 10.813 -13.047 1.00 75.19 296 PHE A C 1
ATOM 2233 O O . PHE A 1 296 ? -17.559 12.011 -13.131 1.00 75.19 296 PHE A O 1
ATOM 2240 N N . GLY A 1 297 ? -16.269 10.391 -12.264 1.00 66.94 297 GLY A N 1
ATOM 2241 C CA . GLY A 1 297 ? -15.298 11.293 -11.631 1.00 66.94 297 GLY A CA 1
ATOM 2242 C C . GLY A 1 297 ? -15.335 11.377 -10.103 1.00 66.94 297 GLY A C 1
ATOM 2243 O O . GLY A 1 297 ? -14.668 12.244 -9.537 1.00 66.94 297 GLY A O 1
ATOM 2244 N N . SER A 1 298 ? -16.077 10.505 -9.413 1.00 66.88 298 SER A N 1
ATOM 2245 C CA . SER A 1 298 ? -15.967 10.374 -7.954 1.00 66.88 298 SER A CA 1
ATOM 2246 C C . SER A 1 298 ? -14.669 9.652 -7.563 1.00 66.88 298 SER A C 1
ATOM 2248 O O . SER A 1 298 ? -14.546 8.446 -7.746 1.00 66.88 298 SER A O 1
ATOM 2250 N N . GLU A 1 299 ? -13.702 10.350 -6.955 1.00 68.19 299 GLU A N 1
ATOM 2251 C CA . GLU A 1 299 ? -12.421 9.755 -6.512 1.00 68.19 299 GLU A CA 1
ATOM 2252 C C . GLU A 1 299 ? -12.512 8.935 -5.193 1.00 68.19 299 GLU A C 1
ATOM 2254 O O . GLU A 1 299 ? -11.503 8.697 -4.511 1.00 68.19 299 GLU A O 1
ATOM 2259 N N . VAL A 1 300 ? -13.715 8.505 -4.793 1.00 63.16 300 VAL A N 1
ATOM 2260 C CA . VAL A 1 300 ? -13.973 7.863 -3.487 1.00 63.16 300 VAL A CA 1
ATOM 2261 C C . VAL A 1 300 ? -13.650 6.368 -3.473 1.00 63.16 300 VAL A C 1
ATOM 2263 O O . VAL A 1 300 ? -13.169 5.866 -2.465 1.00 63.16 300 VAL A O 1
ATOM 2266 N N . CYS A 1 301 ? -13.736 5.665 -4.594 1.00 64.62 301 CYS A N 1
ATOM 2267 C CA . CYS A 1 301 ? -13.238 4.294 -4.761 1.00 64.62 301 CYS A CA 1
ATOM 2268 C C . CYS A 1 301 ? -12.609 4.170 -6.154 1.00 64.62 301 CYS A C 1
ATOM 2270 O O . CYS A 1 301 ? -12.651 5.139 -6.907 1.00 64.62 301 CYS A O 1
ATOM 2272 N N . ASP A 1 302 ? -11.993 3.040 -6.485 1.00 67.56 302 ASP A N 1
ATOM 2273 C CA . ASP A 1 302 ? -11.561 2.754 -7.855 1.00 67.56 302 ASP A CA 1
ATOM 2274 C C . ASP A 1 302 ? -12.671 1.994 -8.612 1.00 67.56 302 ASP A C 1
ATOM 2276 O O . ASP A 1 302 ? -13.263 1.070 -8.041 1.00 67.56 302 ASP A O 1
ATOM 2280 N N . PRO A 1 303 ? -13.009 2.380 -9.858 1.00 57.34 303 PRO A N 1
ATOM 2281 C CA . PRO A 1 303 ? -14.148 1.793 -10.562 1.00 57.34 303 PRO A CA 1
ATOM 2282 C C . PRO A 1 303 ? -13.865 0.354 -11.018 1.00 57.34 303 PRO A C 1
ATOM 2284 O O . PRO A 1 303 ? -14.789 -0.462 -11.087 1.00 57.34 303 PRO A O 1
ATOM 2287 N N . ASP A 1 304 ? -12.595 0.012 -11.253 1.00 61.31 304 ASP A N 1
ATOM 2288 C CA . ASP A 1 304 ? -12.184 -1.324 -11.688 1.00 61.31 304 ASP A CA 1
ATOM 2289 C C . ASP A 1 304 ? -12.237 -2.320 -10.521 1.00 61.31 304 ASP A C 1
ATOM 2291 O O . ASP A 1 304 ? -12.497 -3.505 -10.721 1.00 61.31 304 ASP A O 1
ATOM 2295 N N . LEU A 1 305 ? -12.092 -1.845 -9.275 1.00 65.19 305 LEU A N 1
ATOM 2296 C CA . LEU A 1 305 ? -12.370 -2.659 -8.088 1.00 65.19 305 LEU A CA 1
ATOM 2297 C C . LEU A 1 305 ? -13.854 -3.045 -8.011 1.00 65.19 305 LEU A C 1
ATOM 2299 O O . LEU A 1 305 ? -14.171 -4.204 -7.759 1.00 65.19 305 LEU A O 1
ATOM 2303 N N . LEU A 1 306 ? -14.766 -2.092 -8.204 1.00 62.91 306 LEU A N 1
ATOM 2304 C CA . LEU A 1 306 ? -16.203 -2.307 -7.981 1.00 62.91 306 LEU A CA 1
ATOM 2305 C C . LEU A 1 306 ? -16.863 -3.180 -9.057 1.00 62.91 306 LEU A C 1
ATOM 2307 O O . LEU A 1 306 ? -17.894 -3.799 -8.802 1.00 62.91 306 LEU A O 1
ATOM 2311 N N . SER A 1 307 ? -16.241 -3.258 -10.231 1.00 57.69 307 SER A N 1
ATOM 2312 C CA . SER A 1 307 ? -16.605 -4.167 -11.322 1.00 57.69 307 SER A CA 1
ATOM 2313 C C . SER A 1 307 ? -15.774 -5.460 -11.335 1.00 57.69 307 SER A C 1
ATOM 2315 O O . SER A 1 307 ? -15.948 -6.301 -12.220 1.00 57.69 307 SER A O 1
ATOM 2317 N N . SER A 1 308 ? -14.873 -5.636 -10.362 1.00 60.22 308 SER A N 1
ATOM 2318 C CA . SER A 1 308 ? -13.893 -6.716 -10.366 1.00 60.22 308 SER A CA 1
ATOM 2319 C C . SER A 1 308 ? -14.519 -8.098 -10.144 1.00 60.22 308 SER A C 1
ATOM 2321 O O . SER A 1 308 ? -15.373 -8.249 -9.265 1.00 60.22 308 SER A O 1
ATOM 2323 N N . PRO A 1 309 ? -14.018 -9.150 -10.825 1.00 56.25 309 PRO A N 1
ATOM 2324 C CA . PRO A 1 309 ? -14.444 -10.535 -10.606 1.00 56.25 309 PRO A CA 1
ATOM 2325 C C . PRO A 1 309 ? -14.208 -11.069 -9.184 1.00 56.25 309 PRO A C 1
ATOM 2327 O O . PRO A 1 309 ? -14.728 -12.130 -8.851 1.00 56.25 309 PRO A O 1
ATOM 2330 N N . VAL A 1 310 ? -13.411 -10.376 -8.362 1.00 58.59 310 VAL A N 1
ATOM 2331 C CA . VAL A 1 310 ? -13.120 -10.770 -6.971 1.00 58.59 310 VAL A CA 1
ATOM 2332 C C . VAL A 1 310 ? -14.278 -10.450 -6.028 1.00 58.59 310 VAL A C 1
ATOM 2334 O O . VAL A 1 310 ? -14.423 -11.091 -4.988 1.00 58.59 310 VAL A O 1
ATOM 2337 N N . LEU A 1 311 ? -15.110 -9.464 -6.370 1.00 57.22 311 LEU A N 1
ATOM 2338 C CA . LEU A 1 311 ? -16.284 -9.145 -5.571 1.00 57.22 311 LEU A CA 1
ATOM 2339 C C . LEU A 1 311 ? -17.441 -10.062 -5.974 1.00 57.22 311 LEU A C 1
ATOM 2341 O O . LEU A 1 311 ? -17.706 -10.225 -7.168 1.00 57.22 311 LEU A O 1
ATOM 2345 N N . PRO A 1 312 ? -18.152 -10.674 -5.009 1.00 47.97 312 PRO A N 1
ATOM 2346 C CA . PRO A 1 312 ? -19.290 -11.515 -5.331 1.00 47.97 312 PRO A CA 1
ATOM 2347 C C . PRO A 1 312 ? -20.339 -10.679 -6.067 1.00 47.97 312 PRO A C 1
ATOM 2349 O O . PRO A 1 312 ? -20.902 -9.731 -5.518 1.00 47.97 312 PRO A O 1
ATOM 2352 N N . THR A 1 313 ? -20.626 -11.050 -7.315 1.00 41.47 313 THR A N 1
ATOM 2353 C CA . THR A 1 313 ? -21.820 -10.565 -8.009 1.00 41.47 313 THR A CA 1
ATOM 2354 C C . THR A 1 313 ? -23.048 -10.984 -7.200 1.00 41.47 313 THR A C 1
ATOM 2356 O O . THR A 1 313 ? -23.039 -12.004 -6.501 1.00 41.47 313 THR A O 1
ATOM 2359 N N . THR A 1 314 ? -24.098 -10.168 -7.255 1.00 36.44 314 THR A N 1
ATOM 2360 C CA . THR A 1 314 ? -25.300 -10.157 -6.394 1.00 36.44 314 THR A CA 1
ATOM 2361 C C . THR A 1 314 ? -26.031 -11.500 -6.191 1.00 36.44 314 THR A C 1
ATOM 2363 O O . THR A 1 314 ? -26.942 -11.580 -5.370 1.00 36.44 314 THR A O 1
ATOM 2366 N N . SER A 1 315 ? -25.619 -12.584 -6.853 1.00 29.78 315 SER A N 1
ATOM 2367 C CA . SER A 1 315 ? -26.099 -13.955 -6.651 1.00 29.78 315 SER A CA 1
ATOM 2368 C C . SER A 1 315 ? -25.397 -14.770 -5.549 1.00 29.78 315 SER A C 1
ATOM 2370 O O . SER A 1 315 ? -25.933 -15.810 -5.182 1.00 29.78 315 SER A O 1
ATOM 2372 N N . ASN A 1 316 ? -24.250 -14.337 -5.001 1.00 29.72 316 ASN A N 1
ATOM 2373 C CA . ASN A 1 316 ? -23.500 -15.066 -3.952 1.00 29.72 316 ASN A CA 1
ATOM 2374 C C . ASN A 1 316 ? -23.131 -14.179 -2.740 1.00 29.72 316 ASN A C 1
ATOM 2376 O O . ASN A 1 316 ? -22.061 -14.303 -2.145 1.00 29.72 316 ASN A O 1
ATOM 2380 N N . CYS A 1 317 ? -24.029 -13.267 -2.359 1.00 30.89 317 CYS A N 1
ATOM 2381 C CA . CYS A 1 317 ? -23.858 -12.351 -1.226 1.00 30.89 317 CYS A CA 1
ATOM 2382 C C . CYS A 1 317 ? -24.085 -13.067 0.126 1.00 30.89 317 CYS A C 1
ATOM 2384 O O . CYS A 1 317 ? -25.085 -12.841 0.805 1.00 30.89 317 CYS A O 1
ATOM 2386 N N . GLY A 1 318 ? -23.203 -14.013 0.465 1.00 28.23 318 GLY A N 1
ATOM 2387 C CA . GLY A 1 318 ? -23.241 -14.758 1.729 1.00 28.23 318 GLY A CA 1
ATOM 2388 C C . GLY A 1 318 ? -22.382 -14.148 2.839 1.00 28.23 318 GLY A C 1
ATOM 2389 O O . GLY A 1 318 ? -22.843 -14.078 3.974 1.00 28.23 318 GLY A O 1
ATOM 2390 N N . ASP A 1 319 ? -21.172 -13.667 2.516 1.00 36.91 319 ASP A N 1
ATOM 2391 C CA . ASP A 1 319 ? -20.132 -13.473 3.547 1.00 36.91 319 ASP A CA 1
ATOM 2392 C C . ASP A 1 319 ? -19.469 -12.076 3.602 1.00 36.91 319 ASP A C 1
ATOM 2394 O O . ASP A 1 319 ? -18.893 -11.728 4.631 1.00 36.91 319 ASP A O 1
ATOM 2398 N N . LEU A 1 320 ? -19.590 -11.232 2.566 1.00 37.81 320 LEU A N 1
ATOM 2399 C CA . LEU A 1 320 ? -19.143 -9.826 2.591 1.00 37.81 320 LEU A CA 1
ATOM 2400 C C . LEU A 1 320 ? -20.364 -8.912 2.732 1.00 37.81 320 LEU A C 1
ATOM 2402 O O . LEU A 1 320 ? -21.098 -8.693 1.772 1.00 37.81 320 LEU A O 1
ATOM 2406 N N . THR A 1 321 ? -20.609 -8.393 3.936 1.00 33.25 321 THR A N 1
ATOM 2407 C CA . THR A 1 321 ? -21.846 -7.653 4.247 1.00 33.25 321 THR A CA 1
ATOM 2408 C C . THR A 1 321 ? -21.794 -6.156 3.918 1.00 33.25 321 THR A C 1
ATOM 2410 O O . THR A 1 321 ? -22.795 -5.470 4.117 1.00 33.25 321 THR A O 1
ATOM 2413 N N . GLY A 1 322 ? -20.676 -5.627 3.405 1.00 37.34 322 GLY A N 1
ATOM 2414 C CA . GLY A 1 322 ? -20.612 -4.234 2.950 1.00 37.34 322 GLY A CA 1
ATOM 2415 C C . GLY A 1 322 ? -19.218 -3.715 2.587 1.00 37.34 322 GLY A C 1
ATOM 2416 O O . GLY A 1 322 ? -18.200 -4.220 3.060 1.00 37.34 322 GLY A O 1
ATOM 2417 N N . PHE A 1 323 ? -19.201 -2.670 1.755 1.00 37.75 323 PHE A N 1
ATOM 2418 C CA . PHE A 1 323 ? -18.098 -1.716 1.634 1.00 37.75 323 PHE A CA 1
ATOM 2419 C C . PHE A 1 323 ? -18.413 -0.523 2.533 1.00 37.75 323 PHE A C 1
ATOM 2421 O O . PHE A 1 323 ? -19.436 0.134 2.337 1.00 37.75 323 PHE A O 1
ATOM 2428 N N . ALA A 1 324 ? -17.547 -0.243 3.503 1.00 38.25 324 ALA A N 1
ATOM 2429 C CA . ALA A 1 324 ? -17.590 1.011 4.240 1.00 38.25 324 ALA A CA 1
ATOM 2430 C C . ALA A 1 324 ? -16.574 1.966 3.595 1.00 38.25 324 ALA A C 1
ATOM 2432 O O . ALA A 1 324 ? -15.368 1.695 3.587 1.00 38.25 324 ALA A O 1
ATOM 2433 N N . LEU A 1 325 ? -17.086 3.035 2.989 1.00 36.81 325 LEU A N 1
ATOM 2434 C CA . LEU A 1 325 ? -16.307 4.151 2.446 1.00 36.81 325 LEU A CA 1
ATOM 2435 C C . LEU A 1 325 ? -16.280 5.297 3.452 1.00 36.81 325 LEU A C 1
ATOM 2437 O O . LEU A 1 325 ? -17.324 5.495 4.112 1.00 36.81 325 LEU A O 1
#

Radius of gyration: 19.89 Å; Cα contacts (8 Å, |Δi|>4): 543; chains: 1; bounding box: 50×49×53 Å

pLDDT: mean 83.72, std 16.51, range [28.23, 98.69]